Protein AF-A0A849RMA3-F1 (afdb_monomer)

Secondary structure (DSSP, 8-state):
---TTEEEEEEEEETTEEEEEEEE-TTS--HHHHHHHTT--GGGEEEEEEE----SHHHHHHHHHHHH---TTEEEEEETTEEEEEEEEEHHHHHHHHHHHTTSTT--EEE-TTEEEE-HHHHHHHHHT-EEE--TT--SPPHHHHTTHHHHHHHHHHHHHHHHHTT--EEEEEEE---SSS-HHHHHHHHHHHHHHHHHHHTSSEETTTEEEEEEE--HHHHTTS----TTHHHHTSEEEEEEEEGGG--------

Nearest PDB structures (foldseek):
  5u1h-assembly3_C  TM=6.382E-01  e=8.426E-06  Pseudomonas aeruginosa PAO1
  4g88-assembly4_G  TM=6.348E-01  e=1.781E-05  Acinetobacter baumannii
  7rjj-assembly2_B  TM=6.899E-01  e=2.947E-04  Klebsiella pneumoniae subsp. pneumoniae
  8qyd-assembly1_F  TM=6.238E-01  e=7.510E-04  Escherichia coli
  4alz-ass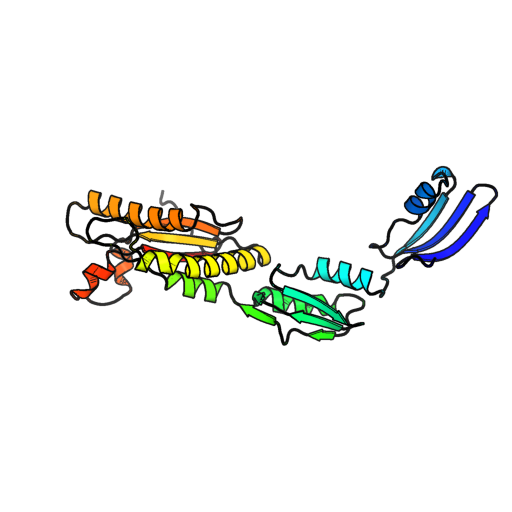embly1_A  TM=3.266E-01  e=7.510E-04  Yersinia enterocolitica

Mean predicted aligned error: 10.65 Å

Foldseek 3Di:
DDFQQWDWPDWDDDPLATETETEGEPPGDDVLVVVVVVVRDSVRYHYYYDYDHGLPPVRLVVQLCVQLVFQPQKDWDDDFQATEIAGEAAPVSVVVSLVSQVVRPSHPYYHDPRYHHDHLVVLQVVQQPDKFFDDALDLDGDPVRLVVLVVNLVSVVNNQSHCVVVVWAKEKEWEFFFAPPDDPVSRVVSRQSNSQNSQVSNPHQDDPDRYGYHYHYDDPVNVVVDDDDDPCCNRVRRMIGIRMDTPVPDDPPDPDD

Solvent-accessible surface area (backbone atoms only — not comparable to full-atom values): 14509 Å² total; per-residue (Å²): 130,89,54,78,42,51,46,80,77,39,83,47,72,62,88,81,32,38,41,39,29,32,38,30,20,90,86,36,82,61,68,67,58,56,40,39,75,74,69,43,59,66,94,32,54,45,77,48,74,43,83,46,83,47,66,50,65,72,52,32,50,54,52,48,49,67,73,52,58,68,52,94,55,37,48,84,44,78,56,88,42,34,39,37,35,36,45,43,45,36,49,70,52,55,58,51,36,62,57,52,47,71,70,40,73,57,39,80,44,80,44,52,91,61,41,46,67,45,52,68,66,60,45,36,53,57,50,41,71,43,69,38,61,42,58,90,98,47,52,62,75,43,74,77,40,52,66,50,50,60,64,50,47,53,51,50,51,54,45,33,54,41,26,53,74,68,74,41,46,36,38,40,30,25,30,5,28,44,50,90,78,68,60,67,71,58,29,52,53,46,6,46,44,30,18,50,43,53,37,51,74,75,66,39,57,51,54,76,95,29,31,38,52,47,78,39,64,72,50,77,81,68,56,75,82,61,81,86,90,59,87,72,48,61,63,68,28,22,24,28,35,39,52,57,46,51,58,95,69,58,80,80,80,73,79,78,132

Radius of gyration: 29.01 Å; Cα contacts (8 Å, |Δi|>4): 419; chains: 1; bounding box: 64×45×87 Å

Structure (mmCIF, N/CA/C/O backbone):
data_AF-A0A849RMA3-F1
#
_entry.id   AF-A0A849RMA3-F1
#
loop_
_atom_site.group_PDB
_atom_site.id
_atom_site.type_symbol
_atom_site.label_atom_id
_atom_site.label_alt_id
_atom_site.label_comp_id
_atom_site.label_asym_id
_atom_site.label_entity_id
_atom_site.label_seq_id
_atom_site.pdbx_PDB_ins_code
_atom_site.Cartn_x
_atom_site.Cartn_y
_atom_site.Cartn_z
_atom_site.occupancy
_atom_site.B_iso_or_equiv
_atom_site.auth_seq_id
_atom_site.auth_comp_id
_atom_site.auth_asym_id
_atom_site.auth_atom_id
_atom_site.pdbx_PDB_model_num
ATOM 1 N N . SER A 1 1 ? -23.699 15.564 25.811 1.00 47.16 1 SER A N 1
ATOM 2 C CA . SER A 1 1 ? -23.521 14.763 24.585 1.00 47.16 1 SER A CA 1
ATOM 3 C C . SER A 1 1 ? -22.873 13.445 24.952 1.00 47.16 1 SER A C 1
ATOM 5 O O . SER A 1 1 ? -22.065 13.446 25.871 1.00 47.16 1 SER A O 1
ATOM 7 N N . ALA A 1 2 ? -23.244 12.333 24.314 1.00 63.84 2 ALA A N 1
ATOM 8 C CA . ALA A 1 2 ? -22.515 11.076 24.488 1.00 63.84 2 ALA A CA 1
ATOM 9 C C . ALA A 1 2 ? -21.138 11.211 23.820 1.00 63.84 2 ALA A C 1
ATOM 11 O O . ALA A 1 2 ? -21.074 11.675 22.683 1.00 63.84 2 ALA A O 1
ATOM 12 N N . MET A 1 3 ? -20.062 10.860 24.525 1.00 76.56 3 MET A N 1
ATOM 13 C CA . MET A 1 3 ? -18.718 10.782 23.948 1.00 76.56 3 MET A CA 1
ATOM 14 C C . MET A 1 3 ? -18.526 9.369 23.386 1.00 76.56 3 MET A C 1
ATOM 16 O O . MET A 1 3 ? -18.541 8.416 24.170 1.00 76.56 3 MET A O 1
ATOM 20 N N . PRO A 1 4 ? -18.385 9.193 22.059 1.00 87.38 4 PRO A N 1
ATOM 21 C CA . PRO A 1 4 ? -18.134 7.877 21.483 1.00 87.38 4 PRO A CA 1
ATOM 22 C C . PRO A 1 4 ? -16.903 7.236 22.126 1.00 87.38 4 PRO A C 1
ATOM 24 O O . PRO A 1 4 ? -15.892 7.900 22.346 1.00 87.38 4 PRO A O 1
ATOM 27 N N . GLY A 1 5 ? -16.981 5.941 22.433 1.00 91.25 5 GLY A N 1
ATOM 28 C CA . GLY A 1 5 ? -15.842 5.211 22.991 1.00 91.25 5 GLY A CA 1
ATOM 29 C C . GLY A 1 5 ? -15.561 5.480 24.470 1.00 91.25 5 GLY A C 1
ATOM 30 O O . GLY A 1 5 ? -14.609 4.915 25.001 1.00 91.25 5 GLY A O 1
ATOM 31 N N . ILE A 1 6 ? -16.395 6.255 25.172 1.00 92.44 6 ILE A N 1
ATOM 32 C CA . ILE A 1 6 ? -16.294 6.478 26.620 1.00 92.44 6 ILE A CA 1
ATOM 33 C C . ILE A 1 6 ? -17.636 6.145 27.276 1.00 92.44 6 ILE A C 1
ATOM 35 O O . ILE A 1 6 ? -18.674 6.706 26.933 1.00 92.44 6 ILE A O 1
ATOM 39 N N . VAL A 1 7 ? -17.610 5.244 28.255 1.00 92.06 7 VAL A N 1
ATOM 40 C CA . VAL A 1 7 ? -18.771 4.906 29.085 1.00 92.06 7 VAL A CA 1
ATOM 41 C C . VAL A 1 7 ? -18.447 5.278 30.516 1.00 92.06 7 VAL A C 1
ATOM 43 O O . VAL A 1 7 ? -17.581 4.668 31.134 1.00 92.06 7 VAL A O 1
ATOM 46 N N . ILE A 1 8 ? -19.152 6.267 31.052 1.00 91.69 8 ILE A N 1
ATOM 47 C CA . ILE A 1 8 ? -18.997 6.685 32.445 1.00 91.69 8 ILE A CA 1
ATOM 48 C C . ILE A 1 8 ? -19.836 5.753 33.322 1.00 91.69 8 ILE A C 1
ATOM 50 O O . ILE A 1 8 ? -21.053 5.686 33.167 1.00 91.69 8 ILE A O 1
ATOM 54 N N . THR A 1 9 ? -19.191 5.041 34.244 1.00 93.00 9 THR A N 1
ATOM 55 C CA . THR A 1 9 ? -19.864 4.200 35.249 1.00 93.00 9 THR A CA 1
ATOM 56 C C . THR A 1 9 ? -19.993 4.909 36.591 1.00 93.00 9 THR A C 1
ATOM 58 O O . THR A 1 9 ? -20.900 4.605 37.361 1.00 93.00 9 THR A O 1
ATOM 61 N N . THR A 1 10 ? -19.102 5.863 36.864 1.00 92.38 10 THR A N 1
ATOM 62 C CA . THR A 1 10 ? -19.090 6.652 38.095 1.00 92.38 10 THR A CA 1
ATOM 63 C C . THR A 1 10 ? -18.798 8.105 37.755 1.00 92.38 10 THR A C 1
ATOM 65 O O . THR A 1 10 ? -17.815 8.404 37.078 1.00 92.38 10 THR A O 1
ATOM 68 N N . LEU A 1 11 ? -19.653 8.999 38.243 1.00 91.12 11 LEU A N 1
ATOM 69 C CA . LEU A 1 11 ? -19.455 10.442 38.222 1.00 91.12 11 LEU A CA 1
ATOM 70 C C . LEU A 1 11 ? -19.853 10.972 39.593 1.00 91.12 11 LEU A C 1
ATOM 72 O O . LEU A 1 11 ? -21.039 11.071 39.908 1.00 91.12 11 LEU A O 1
ATOM 76 N N . GLU A 1 12 ? -18.857 11.298 40.403 1.00 92.06 12 GLU A N 1
ATOM 77 C CA . GLU A 1 12 ? -19.053 11.830 41.746 1.00 92.06 12 GLU A CA 1
ATOM 78 C C . GLU A 1 12 ? -18.371 13.185 41.875 1.00 92.06 12 GLU A C 1
ATOM 80 O O . GLU A 1 12 ? -17.316 13.437 41.290 1.00 92.06 12 GLU A O 1
ATOM 85 N N . ARG A 1 13 ? -18.982 14.067 42.663 1.00 89.69 13 ARG A N 1
ATOM 86 C CA . ARG A 1 13 ? -18.427 15.379 42.971 1.00 89.69 13 ARG A CA 1
ATOM 87 C C . ARG A 1 13 ? -18.297 15.527 44.477 1.00 89.69 13 ARG A C 1
ATOM 89 O O . ARG A 1 13 ? -19.303 15.524 45.180 1.00 89.69 13 ARG A O 1
ATOM 96 N N . ASP A 1 14 ? -17.066 15.700 44.939 1.00 88.44 14 ASP A N 1
ATOM 97 C CA . ASP A 1 14 ? -16.736 15.990 46.332 1.00 88.44 14 ASP A CA 1
ATOM 98 C C . ASP A 1 14 ? -16.168 17.414 46.425 1.00 88.44 14 ASP A C 1
ATOM 100 O O . ASP A 1 14 ? -15.001 17.683 46.123 1.00 88.44 14 ASP A O 1
ATOM 104 N N . GLY A 1 15 ? -17.047 18.370 46.733 1.00 88.50 15 GLY A N 1
ATOM 105 C CA . GLY A 1 15 ? -16.740 19.799 46.686 1.00 88.50 15 GLY A CA 1
ATOM 106 C C . GLY A 1 15 ? -16.298 20.254 45.288 1.00 88.50 15 GLY A C 1
ATOM 107 O O . GLY A 1 15 ? -17.090 20.272 44.338 1.00 88.50 15 GLY A O 1
ATOM 108 N N . ASN A 1 16 ? -15.023 20.637 45.171 1.00 88.00 16 ASN A N 1
ATOM 109 C CA . ASN A 1 16 ? -14.403 21.019 43.899 1.00 88.00 16 ASN A CA 1
ATOM 110 C C . ASN A 1 16 ? -13.716 19.854 43.179 1.00 88.00 16 ASN A C 1
ATOM 112 O O . ASN A 1 16 ? -13.217 20.068 42.083 1.00 88.00 16 ASN A O 1
ATOM 116 N N . ARG A 1 17 ? -13.671 18.647 43.757 1.00 90.25 17 ARG A N 1
ATOM 117 C CA . ARG A 1 17 ? -13.089 17.475 43.096 1.00 90.25 17 ARG A CA 1
ATOM 118 C C . ARG A 1 17 ? -14.148 16.691 42.336 1.00 90.25 17 ARG A C 1
ATOM 120 O O . ARG A 1 17 ? -15.262 16.507 42.824 1.00 90.25 17 ARG A O 1
ATOM 127 N N . ILE A 1 18 ? -13.777 16.213 41.158 1.00 90.44 18 ILE A N 1
ATOM 128 C CA . ILE A 1 18 ? -14.583 15.359 40.294 1.00 90.44 18 ILE A CA 1
ATOM 129 C C . ILE A 1 18 ? -13.886 14.005 40.207 1.00 90.44 18 ILE A C 1
ATOM 131 O O . ILE A 1 18 ? -12.746 13.919 39.750 1.00 90.44 18 ILE A O 1
ATOM 135 N N . ASN A 1 19 ? -14.586 12.958 40.631 1.00 92.19 19 ASN A N 1
ATOM 136 C CA . ASN A 1 19 ? -14.139 11.579 40.504 1.00 92.19 19 ASN A CA 1
ATOM 137 C C . ASN A 1 19 ? -14.889 10.921 39.344 1.00 92.19 19 ASN A C 1
ATOM 139 O O . ASN A 1 19 ? -16.123 10.887 39.324 1.00 92.19 19 ASN A O 1
ATOM 143 N N . LEU A 1 20 ? -14.134 10.396 38.383 1.00 92.31 20 LEU A N 1
ATOM 144 C CA . LEU A 1 20 ? -14.642 9.723 37.195 1.00 92.31 20 LEU A CA 1
ATOM 145 C C . LEU A 1 20 ? -14.170 8.279 37.200 1.00 92.31 20 LEU A C 1
ATOM 147 O O . LEU A 1 20 ? -12.994 8.001 37.424 1.00 92.31 20 LEU A O 1
ATOM 151 N N . ALA A 1 21 ? -15.067 7.354 36.892 1.00 93.19 21 ALA A N 1
ATOM 152 C CA . ALA A 1 21 ? -14.664 6.011 36.519 1.00 93.19 21 ALA A CA 1
ATOM 153 C C . ALA A 1 21 ? -15.499 5.509 35.353 1.00 93.19 21 ALA A C 1
ATOM 155 O O . ALA A 1 21 ? -16.653 5.914 35.171 1.00 93.19 21 ALA A O 1
ATOM 156 N N . GLY A 1 22 ? -14.916 4.618 34.564 1.00 94.38 22 GLY A N 1
ATOM 157 C CA . GLY A 1 22 ? -15.626 4.059 33.434 1.00 94.38 22 GLY A CA 1
ATOM 158 C C . GLY A 1 22 ? -14.789 3.187 32.525 1.00 94.38 22 GLY A C 1
ATOM 159 O O . GLY A 1 22 ? -13.678 2.766 32.855 1.00 94.38 22 GLY A O 1
ATOM 160 N N . LEU A 1 23 ? -15.352 2.929 31.353 1.00 94.94 23 LEU A N 1
ATOM 161 C CA . LEU A 1 23 ? -14.717 2.197 30.273 1.00 94.94 23 LEU A CA 1
ATOM 162 C C . LEU A 1 23 ? -14.289 3.180 29.183 1.00 94.94 23 LEU A C 1
ATOM 164 O O . LEU A 1 23 ? -15.054 4.079 28.826 1.00 94.94 23 LEU A O 1
ATOM 168 N N . ARG A 1 24 ? -13.089 2.997 28.629 1.00 94.56 24 ARG A N 1
ATOM 169 C CA . ARG A 1 24 ? -12.569 3.817 27.528 1.00 94.56 24 ARG A CA 1
ATOM 170 C C . ARG A 1 24 ? -11.979 2.960 26.408 1.00 94.56 24 ARG A C 1
ATOM 172 O O . ARG A 1 24 ? -11.202 2.042 26.676 1.00 94.56 24 ARG A O 1
ATOM 179 N N . ASP A 1 25 ? -12.323 3.284 25.165 1.00 95.69 25 ASP A N 1
ATOM 180 C CA . ASP A 1 25 ? -11.624 2.761 23.994 1.00 95.69 25 ASP A CA 1
ATOM 181 C C . ASP A 1 25 ? -10.220 3.372 23.919 1.00 95.69 25 ASP A C 1
ATOM 183 O O . ASP A 1 25 ? -10.092 4.592 24.037 1.00 95.69 25 ASP A O 1
ATOM 187 N N . PRO A 1 26 ? -9.156 2.581 23.697 1.00 92.56 26 PRO A N 1
ATOM 188 C CA . PRO A 1 26 ? -7.805 3.114 23.532 1.00 92.56 26 PRO A CA 1
ATOM 189 C C . PRO A 1 26 ? -7.669 4.198 22.451 1.00 92.56 26 PRO A C 1
ATOM 191 O O . PRO A 1 26 ? -6.734 4.993 22.514 1.00 92.56 26 PRO A O 1
ATOM 194 N N . LEU A 1 27 ? -8.572 4.214 21.466 1.00 92.88 27 LEU A N 1
ATOM 195 C CA . LEU A 1 27 ? -8.610 5.183 20.371 1.00 92.88 27 LEU A CA 1
ATOM 196 C C . LEU A 1 27 ? -9.499 6.407 20.652 1.00 92.88 27 LEU A C 1
ATOM 198 O O . LEU A 1 27 ? -9.497 7.337 19.849 1.00 92.88 27 LEU A O 1
ATOM 202 N N . ALA A 1 28 ? -10.272 6.417 21.742 1.00 93.31 28 ALA A N 1
ATOM 203 C CA . ALA A 1 28 ? -11.082 7.573 22.124 1.00 93.31 28 ALA A CA 1
ATOM 204 C C . ALA A 1 28 ? -10.200 8.728 22.616 1.00 93.31 28 ALA A C 1
ATOM 206 O O . ALA A 1 28 ? -9.070 8.518 23.053 1.00 93.31 28 ALA A O 1
ATOM 207 N N . GLU A 1 29 ? -10.718 9.953 22.593 1.00 89.31 29 GLU A N 1
ATOM 208 C CA . GLU A 1 29 ? -10.049 11.099 23.218 1.00 89.31 29 GLU A CA 1
ATOM 209 C C . GLU A 1 29 ? -9.888 10.890 24.731 1.00 89.31 29 GLU A C 1
ATOM 211 O O . GLU A 1 29 ? -10.543 10.034 25.335 1.00 89.31 29 GLU A O 1
ATOM 216 N N . ASP A 1 30 ? -8.941 11.596 25.346 1.00 87.00 30 ASP A N 1
ATOM 217 C CA . ASP A 1 30 ? -8.760 11.552 26.796 1.00 87.00 30 ASP A CA 1
ATOM 218 C C . ASP A 1 30 ? -9.790 12.477 27.472 1.00 87.00 30 ASP A C 1
ATOM 220 O O . ASP A 1 30 ? -9.728 13.693 27.277 1.00 87.00 30 ASP A O 1
ATOM 224 N N . PRO A 1 31 ? -10.731 11.946 28.278 1.00 84.50 31 PRO A N 1
ATOM 225 C CA . PRO A 1 31 ? -11.751 12.758 28.936 1.00 84.50 31 PRO A CA 1
ATOM 226 C C . PRO A 1 31 ? -11.171 13.845 29.842 1.00 84.50 31 PRO A C 1
ATOM 228 O O . PRO A 1 31 ? -11.801 14.886 30.014 1.00 84.50 31 PRO A O 1
ATOM 231 N N . GLU A 1 32 ? -9.986 13.628 30.423 1.00 86.69 32 GLU A N 1
ATOM 232 C CA . GLU A 1 32 ? -9.346 14.643 31.261 1.00 86.69 32 GLU A CA 1
ATOM 233 C C . GLU A 1 32 ? -8.946 15.876 30.446 1.00 86.69 32 GLU A C 1
ATOM 235 O O . GLU A 1 32 ? -9.129 16.998 30.916 1.00 86.69 32 GLU A O 1
ATOM 240 N N . GLN A 1 33 ? -8.465 15.688 29.212 1.00 86.75 33 GLN A N 1
ATOM 241 C CA . GLN A 1 33 ? -8.111 16.800 28.327 1.00 86.75 33 GLN A CA 1
ATOM 242 C C . GLN A 1 33 ? -9.339 17.638 27.977 1.00 86.75 33 GLN A C 1
ATOM 244 O O . GLN A 1 33 ? -9.287 18.861 28.082 1.00 86.75 33 GLN A O 1
ATOM 249 N N . ILE A 1 34 ? -10.464 16.986 27.676 1.00 85.69 34 ILE A N 1
ATOM 250 C CA . ILE A 1 34 ? -11.722 17.673 27.358 1.00 85.69 34 ILE A CA 1
ATOM 251 C C . ILE A 1 34 ? -12.192 18.520 28.548 1.00 85.69 34 ILE A C 1
ATOM 253 O O . ILE A 1 34 ? -12.580 19.673 28.394 1.00 85.69 34 ILE A O 1
ATOM 257 N N . LEU A 1 35 ? -12.129 17.981 29.768 1.00 86.31 35 LEU A N 1
ATOM 258 C CA . LEU A 1 35 ? -12.548 18.718 30.964 1.00 86.31 35 LEU A CA 1
ATOM 259 C C . LEU A 1 35 ? -11.625 19.901 31.279 1.00 86.31 35 LEU A C 1
ATOM 261 O O . LEU A 1 35 ? -12.099 20.935 31.750 1.00 86.31 35 LEU A O 1
ATOM 265 N N . VAL A 1 36 ? -10.327 19.771 30.995 1.00 88.25 36 VAL A N 1
ATOM 266 C CA . VAL A 1 36 ? -9.367 20.876 31.103 1.00 88.25 36 VAL A CA 1
ATOM 267 C C . VAL A 1 36 ? -9.677 21.983 30.097 1.00 88.25 36 VAL A C 1
ATOM 269 O O . VAL A 1 36 ? -9.638 23.157 30.467 1.00 88.25 36 VAL A O 1
ATOM 272 N N . GLU A 1 37 ? -10.029 21.635 28.859 1.00 88.38 37 GLU A N 1
ATOM 273 C CA . GLU A 1 37 ? -10.458 22.596 27.832 1.00 88.38 37 GLU A CA 1
ATOM 274 C C . GLU A 1 37 ? -11.753 23.325 28.219 1.00 88.38 37 GLU A C 1
ATOM 276 O O . GLU A 1 37 ? -11.879 24.528 27.990 1.00 88.38 37 GLU A O 1
ATOM 281 N N . GLU A 1 38 ? -12.662 22.640 28.914 1.00 86.88 38 GLU A N 1
ATOM 282 C CA . GLU A 1 38 ? -13.885 23.214 29.497 1.00 86.88 38 GLU A CA 1
ATOM 283 C C . GLU A 1 38 ? -13.630 24.020 30.791 1.00 86.88 38 GLU A C 1
ATOM 285 O O . GLU A 1 38 ? -14.560 24.493 31.450 1.00 86.88 38 GLU A O 1
ATOM 290 N N . GLY A 1 39 ? -12.362 24.212 31.170 1.00 89.56 39 GLY A N 1
ATOM 291 C CA . GLY A 1 39 ? -11.952 25.079 32.274 1.00 89.56 39 GLY A CA 1
ATOM 292 C C . GLY A 1 39 ? -11.935 24.411 33.649 1.00 89.56 39 GLY A C 1
ATOM 293 O O . GLY A 1 39 ? -11.818 25.112 34.657 1.00 89.56 39 GLY A O 1
ATOM 294 N N . ILE A 1 40 ? -12.026 23.079 33.720 1.00 88.19 40 ILE A N 1
ATOM 295 C CA . ILE A 1 40 ? -11.870 22.326 34.968 1.00 88.19 40 ILE A CA 1
ATOM 296 C C . ILE A 1 40 ? -10.380 22.021 35.180 1.00 88.19 40 ILE A C 1
ATOM 298 O O . ILE A 1 40 ? -9.784 21.284 34.398 1.00 88.19 40 ILE A O 1
ATOM 302 N N . PRO A 1 41 ? -9.742 22.546 36.240 1.00 90.75 41 PRO A N 1
ATOM 303 C CA . PRO A 1 41 ? -8.330 22.288 36.499 1.00 90.75 41 PRO A CA 1
ATOM 304 C C . PRO A 1 41 ? -8.041 20.790 36.655 1.00 90.75 41 PRO A C 1
ATOM 306 O O . PRO A 1 41 ? -8.739 20.100 37.395 1.00 90.75 41 PRO A O 1
ATOM 309 N N . SER A 1 42 ? -6.968 20.286 36.042 1.00 88.12 42 SER A N 1
ATOM 310 C CA . SER A 1 42 ? -6.608 18.859 36.114 1.00 88.12 42 SER A CA 1
ATOM 311 C C . SER A 1 42 ? -6.406 18.354 37.547 1.00 88.12 42 SER A C 1
ATOM 313 O O . SER A 1 42 ? -6.752 17.224 37.866 1.00 88.12 42 SER A O 1
ATOM 315 N N . ASN A 1 43 ? -5.928 19.209 38.458 1.00 91.31 43 ASN A N 1
ATOM 316 C CA . ASN A 1 43 ? -5.766 18.871 39.877 1.00 91.31 43 ASN A CA 1
ATOM 317 C C . ASN A 1 43 ? -7.094 18.686 40.641 1.00 91.31 43 ASN A C 1
ATOM 319 O O . ASN A 1 43 ? -7.081 18.258 41.796 1.00 91.31 43 ASN A O 1
ATOM 323 N N . GLN A 1 44 ? -8.224 19.024 40.020 1.00 92.12 44 GLN A N 1
ATOM 324 C CA . GLN A 1 44 ? -9.568 18.786 40.534 1.00 92.12 44 GLN A CA 1
ATOM 325 C C . GLN A 1 44 ? -10.183 17.503 39.969 1.00 92.12 44 GLN A C 1
ATOM 327 O O . GLN A 1 44 ? -11.256 17.114 40.416 1.00 92.12 44 GLN A O 1
ATOM 332 N N . ILE A 1 45 ? -9.522 16.825 39.032 1.00 90.94 45 ILE A N 1
ATOM 333 C CA . ILE A 1 45 ? -10.043 15.637 38.361 1.00 90.94 45 ILE A CA 1
ATOM 334 C C . ILE A 1 45 ? -9.284 14.410 38.870 1.00 90.94 45 ILE A C 1
ATOM 336 O O . ILE A 1 45 ? -8.074 14.427 39.084 1.00 90.94 45 ILE A O 1
ATOM 340 N N . THR A 1 46 ? -10.002 13.329 39.134 1.00 91.88 46 THR A N 1
ATOM 341 C CA . THR A 1 46 ? -9.419 12.014 39.404 1.00 91.88 46 THR A CA 1
ATOM 342 C C . THR A 1 46 ? -10.185 11.006 38.561 1.00 91.88 46 THR A C 1
ATOM 344 O O . THR A 1 46 ? -11.350 10.740 38.852 1.00 91.88 46 THR A O 1
ATOM 347 N N . ALA A 1 47 ? -9.569 10.487 37.496 1.00 91.50 47 ALA A N 1
ATOM 348 C CA . ALA A 1 47 ? -10.223 9.556 36.583 1.00 91.50 47 ALA A CA 1
ATOM 349 C C . ALA A 1 47 ? -9.601 8.151 36.612 1.00 91.50 47 ALA A C 1
ATOM 351 O O . ALA A 1 47 ? -8.383 7.976 36.657 1.00 91.50 47 ALA A O 1
ATOM 352 N N . HIS A 1 48 ? -10.456 7.131 36.549 1.00 93.19 48 HIS A N 1
ATOM 353 C CA . HIS A 1 48 ? -10.069 5.726 36.469 1.00 93.19 48 HIS A CA 1
ATOM 354 C C . HIS A 1 48 ? -10.755 5.047 35.281 1.00 93.19 48 HIS A C 1
ATOM 356 O O . HIS A 1 48 ? -11.951 4.754 35.312 1.00 93.19 48 HIS A O 1
ATOM 362 N N . TRP A 1 49 ? -9.982 4.756 34.235 1.00 93.69 49 TRP A N 1
ATOM 363 C CA . TRP A 1 49 ? -10.489 4.148 33.005 1.00 93.69 49 TRP A CA 1
ATOM 364 C C . TRP A 1 49 ? -10.033 2.699 32.864 1.00 93.69 49 TRP A C 1
ATOM 366 O O . TRP A 1 49 ? -8.837 2.412 32.879 1.00 93.69 49 TRP A O 1
ATOM 376 N N . SER A 1 50 ? -10.986 1.787 32.673 1.00 95.38 50 SER A N 1
ATOM 377 C CA . SER A 1 50 ? -10.703 0.417 32.236 1.00 95.38 50 SER A CA 1
ATOM 378 C C . SER A 1 50 ? -10.787 0.323 30.709 1.00 95.38 50 SER A C 1
ATOM 380 O O . SER A 1 50 ? -11.703 0.901 30.117 1.00 95.38 50 SER A O 1
ATOM 382 N N . PRO A 1 51 ? -9.866 -0.392 30.041 1.00 94.56 51 PRO A N 1
ATOM 383 C CA . PRO A 1 51 ? -9.906 -0.518 28.593 1.00 94.56 51 PRO A CA 1
ATOM 384 C C . PRO A 1 51 ? -11.091 -1.385 28.155 1.00 94.56 51 PRO A C 1
ATOM 386 O O . PRO A 1 51 ? -11.360 -2.435 28.739 1.00 94.56 51 PRO A O 1
ATOM 389 N N . TYR A 1 52 ? -11.758 -0.978 27.081 1.00 94.50 52 TYR A N 1
ATOM 390 C CA . TYR A 1 52 ? -12.663 -1.834 26.312 1.00 94.50 52 TYR A CA 1
ATOM 391 C C . TYR A 1 52 ? -12.537 -1.500 24.826 1.00 94.50 52 TYR A C 1
ATOM 393 O O . TYR A 1 52 ? -11.945 -0.488 24.473 1.00 94.50 52 TYR A O 1
ATOM 401 N N . TYR A 1 53 ? -13.077 -2.339 23.947 1.00 93.50 53 TYR A N 1
ATOM 402 C CA . TYR A 1 53 ? -13.200 -1.985 22.537 1.00 93.50 53 TYR A CA 1
ATOM 403 C C . TYR A 1 53 ? -14.626 -1.550 22.245 1.00 93.50 53 TYR A C 1
ATOM 405 O O . TYR A 1 53 ? -15.550 -2.358 22.336 1.00 93.50 53 TYR A O 1
ATOM 413 N N . SER A 1 54 ? -14.791 -0.280 21.877 1.00 93.31 54 SER A N 1
ATOM 414 C CA . SER A 1 54 ? -16.039 0.182 21.293 1.00 93.31 54 SER A CA 1
ATOM 415 C C . SER A 1 54 ? -16.191 -0.414 19.896 1.00 93.31 54 SER A C 1
ATOM 417 O O . SER A 1 54 ? -15.247 -0.440 19.095 1.00 93.31 54 SER A O 1
ATOM 419 N N . LEU A 1 55 ? -17.402 -0.899 19.627 1.00 92.19 55 LEU A N 1
ATOM 420 C CA . LEU A 1 55 ? -17.836 -1.366 18.314 1.00 92.19 55 LEU A CA 1
ATOM 421 C C . LEU A 1 55 ? -18.537 -0.249 17.525 1.00 92.19 55 LEU A C 1
ATOM 423 O O . LEU A 1 55 ? -19.181 -0.515 16.515 1.00 92.19 55 LEU A O 1
ATOM 427 N N . ASP A 1 56 ? -18.406 1.010 17.954 1.00 90.50 56 ASP A N 1
ATOM 428 C CA . ASP A 1 56 ? -18.847 2.135 17.138 1.00 90.50 56 ASP A CA 1
ATOM 429 C C . ASP A 1 56 ? -17.977 2.225 15.873 1.00 90.50 56 ASP A C 1
ATOM 431 O O . ASP A 1 56 ? -16.745 2.097 15.906 1.00 90.50 56 ASP A O 1
ATOM 435 N N . LEU A 1 57 ? -18.623 2.513 14.741 1.00 90.06 57 LEU A N 1
ATOM 436 C CA . LEU A 1 57 ? -17.998 2.533 13.417 1.00 90.06 57 LEU A CA 1
ATOM 437 C C . LEU A 1 57 ? -16.710 3.381 13.309 1.00 90.06 57 LEU A C 1
ATOM 439 O O . LEU A 1 57 ? -15.787 2.940 12.616 1.00 90.06 57 LEU A O 1
ATOM 443 N N . PRO A 1 58 ? -16.583 4.564 13.953 1.00 91.44 58 PRO A N 1
ATOM 444 C CA . PRO A 1 58 ? -15.343 5.341 13.908 1.00 91.44 58 PRO A CA 1
ATOM 445 C C . PRO A 1 58 ? -14.136 4.574 14.462 1.00 91.44 58 PRO A C 1
ATOM 447 O O . PRO A 1 58 ? -13.066 4.590 13.848 1.00 91.44 58 PRO A O 1
ATOM 450 N N . PHE A 1 59 ? -14.316 3.840 15.564 1.00 93.12 59 PHE A N 1
ATOM 451 C CA . PHE A 1 59 ? -13.234 3.079 16.184 1.00 93.12 59 PHE A CA 1
ATOM 452 C C . PHE A 1 59 ? -12.911 1.819 15.398 1.00 93.12 59 PHE A C 1
ATOM 454 O O . PHE A 1 59 ? -11.734 1.548 15.174 1.00 93.12 59 PHE A O 1
ATOM 461 N N . ILE A 1 60 ? -13.923 1.096 14.903 1.00 93.94 60 ILE A N 1
ATOM 462 C CA . ILE A 1 60 ? -13.707 -0.048 14.001 1.00 93.94 60 ILE A CA 1
ATOM 463 C C . ILE A 1 60 ? -12.893 0.401 12.782 1.00 93.94 60 ILE A C 1
ATOM 465 O O . ILE A 1 60 ? -11.877 -0.214 12.461 1.00 93.94 60 ILE A O 1
ATOM 469 N N . ARG A 1 61 ? -13.279 1.515 12.142 1.00 93.94 61 ARG A N 1
ATOM 470 C CA . ARG A 1 61 ? -12.586 2.073 10.972 1.00 93.94 61 ARG A CA 1
ATOM 471 C C . ARG A 1 61 ? -11.128 2.394 11.267 1.00 93.94 61 ARG A C 1
ATOM 473 O O . ARG A 1 61 ? -10.251 2.014 10.489 1.00 93.94 61 ARG A O 1
ATOM 480 N N . GLN A 1 62 ? -10.861 3.102 12.360 1.00 94.31 62 GLN A N 1
ATOM 481 C CA . GLN A 1 62 ? -9.506 3.511 12.720 1.00 94.31 62 GLN A CA 1
ATOM 482 C C . GLN A 1 62 ? -8.627 2.298 13.048 1.00 94.31 62 GLN A C 1
ATOM 484 O O . GLN A 1 62 ? -7.520 2.183 12.518 1.00 94.31 62 GLN A O 1
ATOM 489 N N . ARG A 1 63 ? -9.143 1.348 13.840 1.00 94.88 63 ARG A N 1
ATOM 490 C CA . ARG A 1 63 ? -8.443 0.100 14.188 1.00 94.88 63 ARG A CA 1
ATOM 491 C C . ARG A 1 63 ? -8.153 -0.734 12.945 1.00 94.88 63 ARG A C 1
ATOM 493 O O . ARG A 1 63 ? -7.022 -1.167 12.746 1.00 94.88 63 ARG A O 1
ATOM 500 N N . ALA A 1 64 ? -9.146 -0.900 12.074 1.00 95.62 64 ALA A N 1
ATOM 501 C CA . ALA A 1 64 ? -9.001 -1.673 10.852 1.00 95.62 64 ALA A CA 1
ATOM 502 C C . ALA A 1 64 ? -8.025 -1.042 9.867 1.00 95.62 64 ALA A C 1
ATOM 504 O O . ALA A 1 64 ? -7.185 -1.742 9.314 1.00 95.62 64 ALA A O 1
ATOM 505 N N . THR A 1 65 ? -8.068 0.277 9.699 1.00 95.25 65 THR A N 1
ATOM 506 C CA . THR A 1 65 ? -7.113 0.980 8.833 1.00 95.25 65 THR A CA 1
ATOM 507 C C . THR A 1 65 ? -5.682 0.793 9.338 1.00 95.25 65 THR A C 1
ATOM 509 O O . THR A 1 65 ? -4.796 0.470 8.550 1.00 95.25 65 THR A O 1
ATOM 512 N N . ALA A 1 66 ? -5.462 0.919 10.651 1.00 94.75 66 ALA A N 1
ATOM 513 C CA . ALA A 1 66 ? -4.146 0.736 11.257 1.00 94.75 66 ALA A CA 1
ATOM 514 C C . ALA A 1 66 ? -3.638 -0.714 11.160 1.00 94.75 66 ALA A C 1
ATOM 516 O O . ALA A 1 66 ? -2.470 -0.934 10.849 1.00 94.75 66 ALA A O 1
ATOM 517 N N . MET A 1 67 ? -4.502 -1.703 11.408 1.00 94.88 67 MET A N 1
ATOM 518 C CA . MET A 1 67 ? -4.119 -3.120 11.401 1.00 94.88 67 MET A CA 1
ATOM 519 C C . MET A 1 67 ? -3.951 -3.689 9.989 1.00 94.88 67 MET A C 1
ATOM 521 O O . MET A 1 67 ? -3.038 -4.477 9.758 1.00 94.88 67 MET A O 1
ATOM 525 N N . LEU A 1 68 ? -4.816 -3.307 9.045 1.00 95.12 68 LEU A N 1
ATOM 526 C CA . LEU A 1 68 ? -4.772 -3.803 7.665 1.00 95.12 68 LEU A CA 1
ATOM 527 C C . LEU A 1 68 ? -3.744 -3.064 6.811 1.00 95.12 68 LEU A C 1
ATOM 529 O O . LEU A 1 68 ? -3.254 -3.639 5.840 1.00 95.12 68 LEU A O 1
ATOM 533 N N . ASN A 1 69 ? -3.441 -1.806 7.156 1.00 92.94 69 ASN A N 1
ATOM 534 C CA . ASN A 1 69 ? -2.492 -0.946 6.453 1.00 92.94 69 ASN A CA 1
ATOM 535 C C . ASN A 1 69 ? -2.645 -1.048 4.917 1.00 92.94 69 ASN A C 1
ATOM 537 O O . ASN A 1 69 ? -1.741 -1.553 4.238 1.00 92.94 69 ASN A O 1
ATOM 541 N N . PRO A 1 70 ? -3.820 -0.680 4.367 1.00 93.12 70 PRO A N 1
ATOM 542 C CA . PRO A 1 70 ? -4.107 -0.862 2.949 1.00 93.12 70 PRO A CA 1
ATOM 543 C C . PRO A 1 70 ? -3.137 -0.054 2.075 1.00 93.12 70 PRO A C 1
ATOM 545 O O . PRO A 1 70 ? -2.768 1.065 2.444 1.00 93.12 70 PRO A O 1
ATOM 548 N N . PRO A 1 71 ? -2.729 -0.572 0.901 1.00 89.69 71 PRO A N 1
ATOM 549 C CA . PRO A 1 71 ? -2.012 0.245 -0.069 1.00 89.69 71 PRO A CA 1
ATOM 550 C C . PRO A 1 71 ? -2.905 1.405 -0.551 1.00 89.69 71 PRO A C 1
ATOM 552 O O . PRO A 1 71 ? -4.128 1.262 -0.549 1.00 89.69 71 PRO A O 1
ATOM 555 N N . PRO A 1 72 ? -2.335 2.522 -1.044 1.00 87.56 72 PRO A N 1
ATOM 556 C CA . PRO A 1 72 ? -3.114 3.675 -1.519 1.00 87.56 72 PRO A CA 1
ATOM 557 C C . PRO A 1 72 ? -4.124 3.347 -2.631 1.00 87.56 72 PRO A C 1
ATOM 559 O O . PRO A 1 72 ? -5.086 4.078 -2.843 1.00 87.56 72 PRO A O 1
ATOM 562 N N . THR A 1 73 ? -3.899 2.248 -3.349 1.00 88.06 73 THR A N 1
ATOM 563 C CA . THR A 1 73 ? -4.739 1.743 -4.440 1.00 88.06 73 THR A CA 1
ATOM 564 C C . THR A 1 73 ? -5.884 0.839 -3.974 1.00 88.06 73 THR A C 1
ATOM 566 O O . THR A 1 73 ? -6.694 0.425 -4.804 1.00 88.06 73 THR A O 1
ATOM 569 N N . ALA A 1 74 ? -5.964 0.519 -2.678 1.00 93.50 74 ALA A N 1
ATOM 570 C CA . ALA A 1 74 ? -7.048 -0.248 -2.076 1.00 93.50 74 ALA A CA 1
ATOM 571 C C . ALA A 1 74 ? -7.870 0.643 -1.139 1.00 93.50 74 ALA A C 1
ATOM 573 O O . ALA A 1 74 ? -7.333 1.372 -0.309 1.00 93.50 74 ALA A O 1
ATOM 574 N N . THR A 1 75 ? -9.193 0.579 -1.259 1.00 95.88 75 THR A N 1
ATOM 575 C CA . THR A 1 75 ? -10.121 1.354 -0.426 1.00 95.88 75 THR A CA 1
ATOM 576 C C . THR A 1 75 ? -10.927 0.423 0.465 1.00 95.88 75 THR A C 1
ATOM 578 O O . THR A 1 75 ? -11.468 -0.575 -0.008 1.00 95.88 75 THR A O 1
ATOM 581 N N . LEU A 1 76 ? -10.998 0.766 1.753 1.00 96.44 76 LEU A N 1
ATOM 582 C CA . LEU A 1 76 ? -11.796 0.065 2.755 1.00 96.44 76 LEU A CA 1
ATOM 583 C C . LEU A 1 76 ? -13.191 0.695 2.847 1.00 96.44 76 LEU A C 1
ATOM 585 O O . LEU A 1 76 ? -13.326 1.880 3.168 1.00 96.44 76 LEU A O 1
ATOM 589 N N . HIS A 1 77 ? -14.223 -0.108 2.624 1.00 96.25 77 HIS A N 1
ATOM 590 C CA . HIS A 1 77 ? -15.626 0.277 2.743 1.00 96.25 77 HIS A CA 1
ATOM 591 C C . HIS A 1 77 ? -16.243 -0.430 3.939 1.00 96.25 77 HIS A C 1
ATOM 593 O O . HIS A 1 77 ? -16.263 -1.656 4.001 1.00 96.25 77 HIS A O 1
ATOM 599 N N . PHE A 1 78 ? -16.757 0.350 4.883 1.00 92.88 78 PHE A N 1
ATOM 600 C CA . PHE A 1 78 ? -17.384 -0.175 6.091 1.00 92.88 78 PHE A CA 1
ATOM 601 C C . PHE A 1 78 ? -18.900 -0.025 5.975 1.00 92.88 78 PHE A C 1
ATOM 603 O O . PHE A 1 78 ? -19.393 1.096 5.833 1.00 92.88 78 PHE A O 1
ATOM 610 N N . GLN A 1 79 ? -19.617 -1.144 6.037 1.00 86.75 79 GLN A N 1
ATOM 611 C CA . GLN A 1 79 ? -21.075 -1.208 6.083 1.00 86.75 79 GLN A CA 1
ATOM 612 C C . GLN A 1 79 ? -21.466 -1.998 7.328 1.00 86.75 79 GLN A C 1
ATOM 614 O O . GLN A 1 79 ? -21.366 -3.220 7.330 1.00 86.75 79 GLN A O 1
ATOM 619 N N . GLU A 1 80 ? -21.868 -1.294 8.387 1.00 81.88 80 GLU A N 1
ATOM 620 C CA . GLU A 1 80 ? -22.159 -1.903 9.693 1.00 81.88 80 GLU A CA 1
ATOM 621 C C . GLU A 1 80 ? -20.976 -2.765 10.177 1.00 81.88 80 GLU A C 1
ATOM 623 O O . GLU A 1 80 ? -19.899 -2.227 10.436 1.00 81.88 80 GLU A O 1
ATOM 628 N N . GLU A 1 81 ? -21.154 -4.084 10.252 1.00 85.50 81 GLU A N 1
ATOM 629 C CA . GLU A 1 81 ? -20.149 -5.058 10.697 1.00 85.50 81 GLU A CA 1
ATOM 630 C C . GLU A 1 81 ? -19.434 -5.761 9.523 1.00 85.50 81 GLU A C 1
ATOM 632 O O . GLU A 1 81 ? -18.744 -6.771 9.699 1.00 85.50 81 GLU A O 1
ATOM 637 N N . HIS A 1 82 ? -19.596 -5.247 8.303 1.00 91.75 82 HIS A N 1
ATOM 638 C CA . HIS A 1 82 ? -19.008 -5.791 7.084 1.00 91.75 82 HIS A CA 1
ATOM 639 C C . HIS A 1 82 ? -17.930 -4.860 6.528 1.00 91.75 82 HIS A C 1
ATOM 641 O O . HIS A 1 82 ? -18.156 -3.665 6.306 1.00 91.75 82 HIS A O 1
ATOM 647 N N . LEU A 1 83 ? -16.755 -5.430 6.263 1.00 96.44 83 LEU A N 1
ATOM 648 C CA . LEU A 1 83 ? -15.656 -4.748 5.595 1.00 96.44 83 LEU A CA 1
ATOM 649 C C . LEU A 1 83 ? -15.534 -5.252 4.156 1.00 96.44 83 LEU A C 1
ATOM 651 O O . LEU A 1 83 ? -15.172 -6.403 3.927 1.00 96.44 83 LEU A O 1
ATOM 655 N N . ALA A 1 84 ? -15.781 -4.375 3.189 1.00 96.75 84 ALA A N 1
ATOM 656 C CA . AL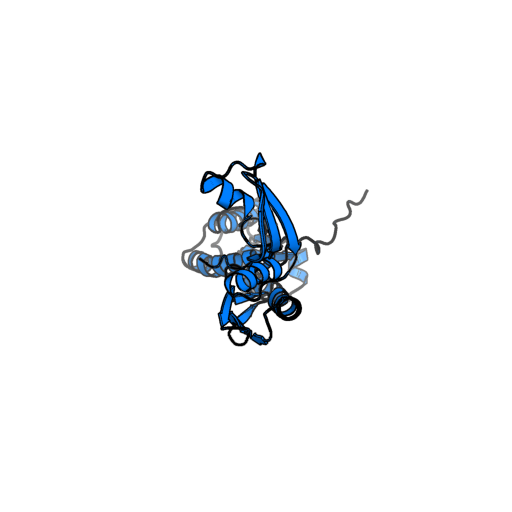A A 1 84 ? -15.491 -4.633 1.785 1.00 96.75 84 ALA A CA 1
ATOM 657 C C . ALA A 1 84 ? -14.229 -3.883 1.347 1.00 96.75 84 ALA A C 1
ATOM 659 O O . ALA A 1 84 ? -13.974 -2.756 1.777 1.00 96.75 84 ALA A O 1
ATOM 660 N N . VAL A 1 85 ? -13.442 -4.497 0.471 1.00 97.19 85 VAL A N 1
ATOM 661 C CA . VAL A 1 85 ? -12.233 -3.907 -0.099 1.00 97.19 85 VAL A CA 1
ATOM 662 C C . VAL A 1 85 ? -12.356 -3.864 -1.611 1.00 97.19 85 VAL A C 1
ATOM 664 O O . VAL A 1 85 ? -12.637 -4.873 -2.251 1.00 97.19 85 VAL A O 1
ATOM 667 N N . THR A 1 86 ? -12.092 -2.693 -2.182 1.00 96.56 86 THR A N 1
ATOM 668 C CA . THR A 1 86 ? -12.095 -2.475 -3.633 1.00 96.56 86 THR A CA 1
ATOM 669 C C . THR A 1 86 ? -10.754 -1.925 -4.096 1.00 96.56 86 THR A C 1
ATOM 671 O O . THR A 1 86 ? -10.050 -1.269 -3.323 1.00 96.56 86 THR A O 1
ATOM 674 N N . GLY A 1 87 ? -10.447 -2.075 -5.384 1.00 92.56 87 GLY A N 1
ATOM 675 C CA . GLY A 1 87 ? -9.310 -1.409 -6.023 1.00 92.56 87 GLY A CA 1
ATOM 676 C C . GLY A 1 87 ? -8.240 -2.395 -6.468 1.00 92.56 87 GLY A C 1
ATOM 677 O O . GLY A 1 87 ? -8.558 -3.461 -6.984 1.00 92.56 87 GLY A O 1
ATOM 678 N N . THR A 1 88 ? -6.965 -2.037 -6.322 1.00 88.81 88 THR A N 1
ATOM 679 C CA . THR A 1 88 ? -5.837 -2.915 -6.674 1.00 88.81 88 THR A CA 1
ATOM 680 C C . THR A 1 88 ? -4.885 -3.069 -5.491 1.00 88.81 88 THR A C 1
ATOM 682 O O . THR A 1 88 ? -4.551 -2.086 -4.834 1.00 88.81 88 THR A O 1
ATOM 685 N N . ALA A 1 89 ? -4.410 -4.285 -5.227 1.00 90.31 89 ALA A N 1
ATOM 686 C CA . ALA A 1 89 ? -3.401 -4.552 -4.202 1.00 90.31 89 ALA A CA 1
ATOM 687 C C . ALA A 1 89 ? -2.506 -5.743 -4.570 1.00 90.31 89 ALA A C 1
ATOM 689 O O . ALA A 1 89 ? -2.794 -6.490 -5.509 1.00 90.31 89 ALA A O 1
ATOM 690 N N . SER A 1 90 ? -1.426 -5.951 -3.808 1.00 88.69 90 SER A N 1
ATOM 691 C CA . SER A 1 90 ? -0.622 -7.162 -3.975 1.00 88.69 90 SER A CA 1
ATOM 692 C C . SER A 1 90 ? -1.419 -8.399 -3.564 1.00 88.69 90 SER A C 1
ATOM 694 O O . SER A 1 90 ? -2.209 -8.369 -2.617 1.00 88.69 90 SER A O 1
ATOM 696 N N . HIS A 1 91 ? -1.163 -9.521 -4.236 1.00 88.31 91 HIS A N 1
ATOM 697 C CA . HIS A 1 91 ? -1.722 -10.812 -3.832 1.00 88.31 91 HIS A CA 1
ATOM 698 C C . HIS A 1 91 ? -1.360 -11.172 -2.377 1.00 88.31 91 HIS A C 1
ATOM 700 O O . HIS A 1 91 ? -2.202 -11.658 -1.624 1.00 88.31 91 HIS A O 1
ATOM 706 N N . ALA A 1 92 ? -0.127 -10.864 -1.958 1.00 85.44 92 ALA A N 1
ATOM 707 C CA . ALA A 1 92 ? 0.332 -11.069 -0.586 1.00 85.44 92 ALA A CA 1
ATOM 708 C C . ALA A 1 92 ? -0.480 -10.246 0.428 1.00 85.44 92 ALA A C 1
ATOM 710 O O . ALA A 1 92 ? -0.920 -10.787 1.441 1.00 85.44 92 ALA A O 1
ATOM 711 N N . TRP A 1 93 ? -0.727 -8.963 0.137 1.00 91.94 93 TRP A N 1
ATOM 712 C CA . TRP A 1 93 ? -1.542 -8.111 1.000 1.00 91.94 93 TRP A CA 1
ATOM 713 C C . TRP A 1 93 ? -2.980 -8.621 1.104 1.00 91.94 93 TRP A C 1
ATOM 715 O O . TRP A 1 93 ? -3.494 -8.706 2.210 1.00 91.94 93 TRP A O 1
ATOM 725 N N . ALA A 1 94 ? -3.613 -9.022 -0.004 1.00 92.56 94 ALA A N 1
ATOM 726 C CA . ALA A 1 94 ? -5.000 -9.498 0.014 1.00 92.56 94 ALA A CA 1
ATOM 727 C C . ALA A 1 94 ? -5.192 -10.721 0.935 1.00 92.56 94 ALA A C 1
ATOM 729 O O . ALA A 1 94 ? -6.147 -10.782 1.712 1.00 92.56 94 ALA A O 1
ATOM 730 N N . ILE A 1 95 ? -4.245 -11.669 0.910 1.00 92.44 95 ILE A N 1
ATOM 731 C CA . ILE A 1 95 ? -4.260 -12.845 1.792 1.00 92.44 95 ILE A CA 1
ATOM 732 C C . ILE A 1 95 ? -4.145 -12.434 3.265 1.00 92.44 95 ILE A C 1
ATOM 734 O O . ILE A 1 95 ? -4.917 -12.910 4.103 1.00 92.44 95 ILE A O 1
ATOM 738 N N . GLU A 1 96 ? -3.184 -11.570 3.592 1.00 93.00 96 GLU A N 1
ATOM 739 C CA . GLU A 1 96 ? -2.951 -11.136 4.973 1.00 93.00 96 GLU A CA 1
ATOM 740 C C . GLU A 1 96 ? -4.067 -10.226 5.491 1.00 93.00 96 GLU A C 1
ATOM 742 O O . GLU A 1 96 ? -4.492 -10.379 6.637 1.00 93.00 96 GLU A O 1
ATOM 747 N N . ALA A 1 97 ? -4.620 -9.356 4.645 1.00 95.38 97 ALA A N 1
ATOM 748 C CA . ALA A 1 97 ? -5.769 -8.518 4.962 1.00 95.38 97 ALA A CA 1
ATOM 749 C C . ALA A 1 97 ? -6.981 -9.378 5.332 1.00 95.38 97 ALA A C 1
ATOM 751 O O . ALA A 1 97 ? -7.575 -9.175 6.386 1.00 95.38 97 ALA A O 1
ATOM 752 N N . LYS A 1 98 ? -7.282 -10.421 4.548 1.00 95.38 98 LYS A N 1
ATOM 753 C CA . LYS A 1 98 ? -8.387 -11.351 4.826 1.00 95.38 98 LYS A CA 1
ATOM 754 C C . LYS A 1 98 ? -8.217 -12.116 6.141 1.00 95.38 98 LYS A C 1
ATOM 756 O O . LYS A 1 98 ? -9.200 -12.398 6.827 1.00 95.38 98 LYS A O 1
ATOM 761 N N . LYS A 1 99 ? -6.983 -12.483 6.508 1.00 95.62 99 LYS A N 1
ATOM 762 C CA . LYS A 1 99 ? -6.685 -13.121 7.805 1.00 95.62 99 LYS A CA 1
ATOM 763 C C . LYS A 1 99 ? -6.824 -12.135 8.958 1.00 95.62 99 LYS A C 1
ATOM 765 O O . LYS A 1 99 ? -7.479 -12.455 9.944 1.00 95.62 99 LYS A O 1
ATOM 770 N N . THR A 1 100 ? -6.231 -10.956 8.806 1.00 96.38 100 THR A N 1
ATOM 771 C CA . THR A 1 100 ? -6.192 -9.905 9.826 1.00 96.38 100 THR A CA 1
ATOM 772 C C . THR A 1 100 ? -7.580 -9.332 10.083 1.00 96.38 100 THR A C 1
ATOM 774 O O . THR A 1 100 ? -7.926 -9.098 11.235 1.00 96.38 100 THR A O 1
ATOM 777 N N . ALA A 1 101 ? -8.413 -9.195 9.046 1.00 96.19 101 ALA A N 1
ATOM 778 C CA . ALA A 1 101 ? -9.779 -8.694 9.155 1.00 96.19 101 ALA A CA 1
ATOM 779 C C . ALA A 1 101 ? -10.625 -9.483 10.161 1.00 96.19 101 ALA A C 1
ATOM 781 O O . ALA A 1 101 ? -11.345 -8.888 10.953 1.00 96.19 101 ALA A O 1
ATOM 782 N N . ARG A 1 102 ? -10.455 -10.812 10.205 1.00 93.25 102 ARG A N 1
ATOM 783 C CA . ARG A 1 102 ? -11.149 -11.700 11.154 1.00 93.25 102 ARG A CA 1
ATOM 784 C C . ARG A 1 102 ? -10.725 -11.520 12.614 1.00 93.25 102 ARG A C 1
ATOM 786 O O . ARG A 1 102 ? -11.365 -12.073 13.499 1.00 93.25 102 ARG A O 1
ATOM 793 N N . LEU A 1 103 ? -9.623 -10.817 12.864 1.00 94.75 103 LEU A N 1
ATOM 794 C CA . LEU A 1 103 ? -9.102 -10.559 14.208 1.00 94.75 103 LEU A CA 1
ATOM 795 C C . LEU A 1 103 ? -9.527 -9.186 14.742 1.00 94.75 103 LEU A C 1
ATOM 797 O O . LEU A 1 103 ? -9.228 -8.867 15.891 1.00 94.75 103 LEU A O 1
ATOM 801 N N . ILE A 1 104 ? -10.184 -8.362 13.923 1.00 95.06 104 ILE A N 1
ATOM 802 C CA . ILE A 1 104 ? -10.570 -7.002 14.293 1.00 95.06 104 ILE A CA 1
ATOM 803 C C . ILE A 1 104 ? -11.947 -7.040 14.970 1.00 95.06 104 ILE A C 1
ATOM 805 O O . ILE A 1 104 ? -12.923 -7.442 14.335 1.00 95.06 104 ILE A O 1
ATOM 809 N N . PRO A 1 105 ? -12.070 -6.580 16.230 1.00 93.12 105 PRO A N 1
ATOM 810 C CA . PRO A 1 105 ? -13.367 -6.457 16.886 1.00 93.12 105 PRO A CA 1
ATOM 811 C C . PRO A 1 105 ? -14.319 -5.558 16.087 1.00 93.12 105 PRO A C 1
ATOM 813 O O . PRO A 1 105 ? -13.941 -4.453 15.695 1.00 93.12 105 PRO A O 1
ATOM 816 N N . GLY A 1 106 ? -15.550 -6.028 15.872 1.00 92.50 106 GLY A N 1
ATOM 817 C CA . GLY A 1 106 ? -16.588 -5.305 15.125 1.00 92.50 106 GLY A CA 1
ATOM 818 C C . GLY A 1 106 ? -16.627 -5.593 13.623 1.00 92.50 106 GLY A C 1
ATOM 819 O O . GLY A 1 106 ? -17.514 -5.092 12.943 1.00 92.50 106 GLY A O 1
ATOM 820 N N . ILE A 1 107 ? -15.709 -6.414 13.100 1.00 95.25 107 ILE A N 1
ATOM 821 C CA . ILE A 1 107 ? -15.783 -6.935 11.730 1.00 95.25 107 ILE A CA 1
ATOM 822 C C . ILE A 1 107 ? -16.232 -8.395 11.789 1.00 95.25 107 ILE A C 1
ATOM 824 O O . ILE A 1 107 ? -15.501 -9.256 12.276 1.00 95.25 107 ILE A O 1
ATOM 828 N N . GLN A 1 108 ? -17.431 -8.675 11.281 1.00 91.94 108 GLN A N 1
ATOM 829 C CA . GLN A 1 108 ? -17.975 -10.029 11.166 1.00 91.94 108 GLN A CA 1
ATOM 830 C C . GLN A 1 108 ? -17.723 -10.649 9.787 1.00 91.94 108 GLN A C 1
ATOM 832 O O . GLN A 1 108 ? -17.495 -11.854 9.694 1.00 91.94 108 GLN A O 1
ATOM 837 N N . ASP A 1 109 ? -17.738 -9.839 8.723 1.00 93.25 109 ASP A N 1
ATOM 838 C CA . ASP A 1 109 ? -17.530 -10.304 7.345 1.00 93.25 109 ASP A CA 1
ATOM 839 C C . ASP A 1 109 ? -16.456 -9.482 6.626 1.00 93.25 109 ASP A C 1
ATOM 841 O O . ASP A 1 109 ? -16.337 -8.271 6.835 1.00 93.25 109 ASP A O 1
ATOM 845 N N . TYR A 1 110 ? -15.701 -10.146 5.750 1.00 95.75 110 TYR A N 1
ATOM 846 C CA . TYR A 1 110 ? -14.683 -9.531 4.901 1.00 95.75 110 TYR A CA 1
ATOM 847 C C . TYR A 1 110 ? -14.908 -9.927 3.445 1.00 95.75 110 TYR A C 1
ATOM 849 O O . TYR A 1 110 ? -14.881 -11.117 3.113 1.00 95.75 110 TYR A O 1
ATOM 857 N N . ARG A 1 111 ? -15.055 -8.925 2.575 1.00 95.69 111 ARG A N 1
ATOM 858 C CA . ARG A 1 111 ? -15.303 -9.100 1.141 1.00 95.69 111 ARG A CA 1
ATOM 859 C C . ARG A 1 111 ? -14.242 -8.416 0.304 1.00 95.69 111 ARG A C 1
ATOM 861 O O . ARG A 1 111 ? -13.907 -7.257 0.530 1.00 95.69 111 ARG A O 1
ATOM 868 N N . ASP A 1 112 ? -13.734 -9.142 -0.676 1.00 95.44 112 ASP A N 1
ATOM 869 C CA . ASP A 1 112 ? -12.686 -8.700 -1.591 1.00 95.44 112 ASP A CA 1
ATOM 870 C C . ASP A 1 112 ? -13.015 -9.015 -3.057 1.00 95.44 112 ASP A C 1
ATOM 872 O O . ASP A 1 112 ? -12.121 -9.068 -3.896 1.00 95.44 112 ASP A O 1
ATOM 876 N N . ASP A 1 113 ? -14.298 -9.201 -3.381 1.00 94.31 113 ASP A N 1
ATOM 877 C CA . ASP A 1 113 ? -14.770 -9.564 -4.724 1.00 94.31 113 ASP A CA 1
ATOM 878 C C . ASP A 1 113 ? -14.374 -8.530 -5.797 1.00 94.31 113 ASP A C 1
ATOM 880 O O . ASP A 1 113 ? -14.026 -8.891 -6.921 1.00 94.31 113 ASP A O 1
ATOM 884 N N . ASP A 1 114 ? -14.350 -7.248 -5.423 1.00 94.12 114 ASP A N 1
ATOM 885 C CA . ASP A 1 114 ? -13.982 -6.111 -6.279 1.00 94.12 114 ASP A CA 1
ATOM 886 C C . ASP A 1 114 ? -12.506 -5.682 -6.110 1.00 94.12 114 ASP A C 1
ATOM 888 O O . ASP A 1 114 ? -12.094 -4.591 -6.531 1.00 94.12 114 ASP A O 1
ATOM 892 N N . LEU A 1 115 ? -11.686 -6.518 -5.465 1.00 93.81 115 LEU A N 1
ATOM 893 C CA . LEU A 1 115 ? -10.255 -6.289 -5.303 1.00 93.81 115 LEU A CA 1
ATOM 894 C C . LEU A 1 115 ? -9.469 -7.026 -6.390 1.00 93.81 115 LEU A C 1
ATOM 896 O O . LEU A 1 115 ? -9.339 -8.251 -6.399 1.00 93.81 115 LEU A O 1
ATOM 900 N N . ARG A 1 116 ? -8.826 -6.266 -7.274 1.00 91.56 116 ARG A N 1
ATOM 901 C CA . ARG A 1 116 ? -7.876 -6.823 -8.233 1.00 91.56 116 ARG A CA 1
ATOM 902 C C . ARG A 1 116 ? -6.544 -7.101 -7.542 1.00 91.56 116 ARG A C 1
ATOM 904 O O . ARG A 1 116 ? -5.895 -6.185 -7.035 1.00 91.56 116 ARG A O 1
ATOM 911 N N . THR A 1 117 ? -6.095 -8.352 -7.574 1.00 89.19 117 THR A N 1
ATOM 912 C CA . THR A 1 117 ? -4.761 -8.711 -7.079 1.00 89.19 117 THR A CA 1
ATOM 913 C C . THR A 1 117 ? -3.742 -8.748 -8.211 1.00 89.19 117 THR A C 1
ATOM 915 O O . THR A 1 117 ? -4.012 -9.250 -9.300 1.00 89.19 117 THR A O 1
ATOM 918 N N . VAL A 1 118 ? -2.566 -8.187 -7.952 1.00 86.25 118 VAL A N 1
ATOM 919 C CA . VAL A 1 118 ? -1.400 -8.197 -8.846 1.00 86.25 118 VAL A CA 1
ATOM 920 C C . VAL A 1 118 ? -0.194 -8.747 -8.089 1.00 86.25 118 VAL A C 1
ATOM 922 O O . VAL A 1 118 ? -0.093 -8.572 -6.871 1.00 86.25 118 VAL A O 1
ATOM 925 N N . SER A 1 119 ? 0.715 -9.443 -8.772 1.00 86.75 119 SER A N 1
ATOM 926 C CA . SER A 1 119 ? 1.953 -9.923 -8.151 1.00 86.75 119 SER A CA 1
ATOM 927 C C . SER A 1 119 ? 3.170 -9.126 -8.613 1.00 86.75 119 SER A C 1
ATOM 929 O O . SER A 1 119 ? 3.218 -8.604 -9.729 1.00 86.75 119 SER A O 1
ATOM 931 N N . ILE A 1 120 ? 4.172 -9.046 -7.736 1.00 87.06 120 ILE A N 1
ATOM 932 C CA . ILE A 1 120 ? 5.460 -8.420 -8.048 1.00 87.06 120 ILE A CA 1
ATOM 933 C C . ILE A 1 120 ? 6.134 -9.180 -9.194 1.00 87.06 120 ILE A C 1
ATOM 935 O O . ILE A 1 120 ? 6.671 -8.564 -10.107 1.00 87.06 120 ILE A O 1
ATOM 939 N N . GLU A 1 121 ? 6.039 -10.509 -9.204 1.00 88.00 121 GLU A N 1
ATOM 940 C CA . GLU A 1 121 ? 6.614 -11.368 -10.240 1.00 88.00 121 GLU A CA 1
ATOM 941 C C . GLU A 1 121 ? 6.020 -11.072 -11.624 1.00 88.00 121 GLU A C 1
ATOM 943 O O . GLU A 1 121 ? 6.764 -10.946 -12.593 1.00 88.00 121 GLU A O 1
ATOM 948 N N . GLN A 1 122 ? 4.700 -10.879 -11.718 1.00 88.12 122 GLN A N 1
ATOM 949 C CA . GLN A 1 122 ? 4.031 -10.539 -12.978 1.00 88.12 122 GLN A CA 1
ATOM 950 C C . GLN A 1 122 ? 4.441 -9.159 -13.501 1.00 88.12 122 GLN A C 1
ATOM 952 O O . GLN A 1 122 ? 4.589 -8.978 -14.710 1.00 88.12 122 GLN A O 1
ATOM 957 N N . LEU A 1 123 ? 4.618 -8.178 -12.611 1.00 90.44 123 LEU A N 1
ATOM 958 C CA . LEU A 1 123 ? 5.106 -6.851 -12.995 1.00 90.44 123 LEU A CA 1
ATOM 959 C C . LEU A 1 123 ? 6.571 -6.907 -13.444 1.00 90.44 123 LEU A C 1
ATOM 961 O O . LEU A 1 123 ? 6.919 -6.300 -14.455 1.00 90.44 123 LEU A O 1
ATOM 965 N N . ILE A 1 124 ? 7.408 -7.686 -12.751 1.00 90.69 124 ILE A N 1
ATOM 966 C CA . ILE A 1 124 ? 8.803 -7.942 -13.136 1.00 90.69 124 ILE A CA 1
ATOM 967 C C . ILE A 1 124 ? 8.875 -8.550 -14.540 1.00 90.69 124 ILE A C 1
ATOM 969 O O . ILE A 1 124 ? 9.641 -8.070 -15.375 1.00 90.69 124 ILE A O 1
ATOM 973 N N . GLU A 1 125 ? 8.070 -9.573 -14.829 1.00 88.75 125 GLU A N 1
ATOM 974 C CA . GLU A 1 125 ? 8.024 -10.192 -16.156 1.00 88.75 125 GLU A CA 1
ATOM 975 C C . GLU A 1 125 ? 7.607 -9.188 -17.238 1.00 88.75 125 GLU A C 1
ATOM 977 O O . GLU A 1 125 ? 8.263 -9.101 -18.276 1.00 88.75 125 GLU A O 1
ATOM 982 N N . GLN A 1 126 ? 6.576 -8.376 -16.984 1.00 90.25 126 GLN A N 1
ATOM 983 C CA . GLN A 1 126 ? 6.127 -7.349 -17.929 1.00 90.25 126 GLN A CA 1
ATOM 984 C C . GLN A 1 126 ? 7.196 -6.284 -18.193 1.00 90.25 126 GLN A C 1
ATOM 986 O O . GLN A 1 126 ? 7.410 -5.917 -19.348 1.00 90.25 126 GLN A O 1
ATOM 991 N N . ILE A 1 127 ? 7.902 -5.824 -17.157 1.00 92.69 127 ILE A N 1
ATOM 992 C CA . ILE A 1 127 ? 9.001 -4.858 -17.294 1.00 92.69 127 ILE A CA 1
ATOM 993 C C . ILE A 1 127 ? 10.154 -5.462 -18.101 1.00 92.69 127 ILE A C 1
ATOM 995 O O . ILE A 1 127 ? 10.668 -4.815 -19.013 1.00 92.69 127 ILE A O 1
ATOM 999 N N . ASN A 1 128 ? 10.523 -6.717 -17.830 1.00 90.94 128 ASN A N 1
ATOM 1000 C CA . ASN A 1 128 ? 11.620 -7.399 -18.521 1.00 90.94 128 ASN A CA 1
ATOM 1001 C C . ASN A 1 128 ? 11.329 -7.647 -20.016 1.00 90.94 128 ASN A C 1
ATOM 1003 O O . ASN A 1 128 ? 12.256 -7.808 -20.811 1.00 90.94 128 ASN A O 1
ATOM 1007 N N . LEU A 1 129 ? 10.055 -7.652 -20.428 1.00 89.44 129 LEU A N 1
ATOM 1008 C CA . LEU A 1 129 ? 9.656 -7.730 -21.838 1.00 89.44 129 LEU A CA 1
ATOM 1009 C C . LEU A 1 129 ? 9.808 -6.393 -22.586 1.00 89.44 129 LEU A C 1
ATOM 1011 O O . LEU A 1 129 ? 9.809 -6.375 -23.824 1.00 89.44 129 LEU A O 1
ATOM 1015 N N . VAL A 1 130 ? 9.950 -5.269 -21.877 1.00 90.69 130 VAL A N 1
ATOM 1016 C CA . VAL A 1 130 ? 10.109 -3.953 -22.501 1.00 90.69 130 VAL A CA 1
ATOM 1017 C C . VAL A 1 130 ? 11.521 -3.798 -23.058 1.00 90.69 130 VAL A C 1
ATOM 1019 O O . VAL A 1 130 ? 12.523 -4.116 -22.421 1.00 90.69 130 VAL A O 1
ATOM 1022 N N . SER A 1 131 ? 11.608 -3.263 -24.276 1.00 90.12 131 SER A N 1
ATOM 1023 C CA . SER A 1 131 ? 12.882 -2.901 -24.887 1.00 90.12 131 SER A CA 1
ATOM 1024 C C . SER A 1 131 ? 12.790 -1.620 -25.715 1.00 90.12 131 SER A C 1
ATOM 1026 O O . SER A 1 131 ? 11.786 -1.350 -26.395 1.00 90.12 131 SER A O 1
ATOM 1028 N N . PHE A 1 132 ? 13.867 -0.840 -25.659 1.00 89.81 132 PHE A N 1
ATOM 1029 C CA . PHE A 1 132 ? 14.048 0.407 -26.398 1.00 89.81 132 PHE A CA 1
ATOM 1030 C C . PHE A 1 132 ? 15.074 0.179 -27.498 1.00 89.81 132 PHE A C 1
ATOM 1032 O O . PHE A 1 132 ? 16.203 -0.197 -27.204 1.00 89.81 132 PHE A O 1
ATOM 1039 N N . LEU A 1 133 ? 14.675 0.371 -28.755 1.00 88.12 133 LEU A N 1
ATOM 1040 C CA . LEU A 1 133 ? 15.558 0.229 -29.911 1.00 88.12 133 LEU A CA 1
ATOM 1041 C C . LEU A 1 133 ? 16.224 1.563 -30.234 1.00 88.12 133 LEU A C 1
ATOM 1043 O O . LEU A 1 133 ? 15.590 2.612 -30.123 1.00 88.12 133 LEU A O 1
ATOM 1047 N N . PHE A 1 134 ? 17.472 1.491 -30.689 1.00 87.38 134 PHE A N 1
ATOM 1048 C CA . PHE A 1 134 ? 18.271 2.648 -31.070 1.00 87.38 134 PHE A CA 1
ATOM 1049 C C . PHE A 1 134 ? 18.765 2.549 -32.510 1.00 87.38 134 PHE A C 1
ATOM 1051 O O . PHE A 1 134 ? 19.058 1.462 -33.031 1.00 87.38 134 PHE A O 1
ATOM 1058 N N . ASP A 1 135 ? 18.915 3.718 -33.125 1.00 85.62 135 ASP A N 1
ATOM 1059 C CA . ASP A 1 135 ? 19.562 3.856 -34.420 1.00 85.62 135 ASP A CA 1
ATOM 1060 C C . ASP A 1 135 ? 21.075 3.619 -34.322 1.00 85.62 135 ASP A C 1
ATOM 1062 O O . ASP A 1 135 ? 21.695 3.656 -33.250 1.00 85.62 135 ASP A O 1
ATOM 1066 N N . SER A 1 136 ? 21.680 3.334 -35.473 1.00 82.50 136 SER A N 1
ATOM 1067 C CA . SER A 1 136 ? 23.112 3.051 -35.582 1.00 82.50 136 SER A CA 1
ATOM 1068 C C . SER A 1 136 ? 23.939 4.235 -35.079 1.00 82.50 136 SER A C 1
ATOM 1070 O O . SER A 1 136 ? 23.712 5.364 -35.502 1.00 82.50 136 SER A O 1
ATOM 1072 N N . GLY A 1 137 ? 24.894 3.983 -34.179 1.00 81.50 137 GLY A N 1
ATOM 1073 C CA . GLY A 1 137 ? 25.758 5.029 -33.616 1.00 81.50 137 GLY A CA 1
ATOM 1074 C C . GLY A 1 137 ? 25.057 6.062 -32.722 1.00 81.50 137 GLY A C 1
ATOM 1075 O O . GLY A 1 137 ? 25.693 7.039 -32.342 1.00 81.50 137 GLY A O 1
ATOM 1076 N N . SER A 1 138 ? 23.777 5.870 -32.376 1.00 85.69 138 SER A N 1
ATOM 1077 C CA . SER A 1 138 ? 23.015 6.812 -31.547 1.00 85.69 138 SER A CA 1
ATOM 1078 C C . SER A 1 138 ? 22.629 6.232 -30.184 1.00 85.69 138 SER A C 1
ATOM 1080 O O . SER A 1 138 ? 22.324 5.041 -30.060 1.00 85.69 138 SER A O 1
ATOM 1082 N N . SER A 1 139 ? 22.611 7.097 -29.168 1.00 87.62 139 SER A N 1
ATOM 1083 C CA . SER A 1 139 ? 22.013 6.867 -27.846 1.00 87.62 139 SER A CA 1
ATOM 1084 C C . SER A 1 139 ? 20.726 7.668 -27.625 1.00 87.62 139 SER A C 1
ATOM 1086 O O . SER A 1 139 ? 20.168 7.639 -26.533 1.00 87.62 139 SER A O 1
ATOM 1088 N N . THR A 1 140 ? 20.227 8.380 -28.638 1.00 89.50 140 THR A N 1
ATOM 1089 C CA . THR A 1 140 ? 18.981 9.146 -28.534 1.00 89.50 140 THR A CA 1
ATOM 1090 C C . THR A 1 140 ? 17.760 8.249 -28.726 1.00 89.50 140 THR A C 1
ATOM 1092 O O . THR A 1 140 ? 17.760 7.328 -29.543 1.00 89.50 140 THR A O 1
ATOM 1095 N N . LEU A 1 141 ? 16.699 8.512 -27.959 1.00 89.25 141 LEU A N 1
ATOM 1096 C CA . LEU A 1 141 ? 15.432 7.790 -28.078 1.00 89.25 141 LEU A CA 1
ATOM 1097 C C . LEU A 1 141 ? 14.610 8.347 -29.242 1.00 89.25 141 LEU A C 1
ATOM 1099 O O . LEU A 1 141 ? 14.288 9.536 -29.252 1.00 89.25 141 LEU A O 1
ATOM 1103 N N . SER A 1 142 ? 14.221 7.476 -30.174 1.00 88.81 142 SER A N 1
ATOM 1104 C CA . SER A 1 142 ? 13.266 7.803 -31.239 1.00 88.81 142 SER A CA 1
ATOM 1105 C C . SER A 1 142 ? 11.860 8.061 -30.682 1.00 88.81 142 SER A C 1
ATOM 1107 O O . SER A 1 142 ? 11.539 7.620 -29.580 1.00 88.81 142 SER A O 1
ATOM 1109 N N . GLU A 1 143 ? 10.981 8.716 -31.446 1.00 87.81 143 GLU A N 1
ATOM 1110 C CA . GLU A 1 143 ? 9.589 8.967 -31.024 1.00 87.81 143 GLU A CA 1
ATOM 1111 C C . GLU A 1 143 ? 8.841 7.672 -30.668 1.00 87.81 143 GLU A C 1
ATOM 1113 O O . GLU A 1 143 ? 8.162 7.589 -29.644 1.00 87.81 143 GLU A O 1
ATOM 1118 N N . GLN A 1 144 ? 9.038 6.611 -31.459 1.00 84.00 144 GLN A N 1
ATOM 1119 C CA . GLN A 1 144 ? 8.454 5.297 -31.181 1.00 84.00 144 GLN A CA 1
ATOM 1120 C C . GLN A 1 144 ? 8.975 4.701 -29.862 1.00 84.00 144 GLN A C 1
ATOM 1122 O O . GLN A 1 144 ? 8.229 4.038 -29.140 1.00 84.00 144 GLN A O 1
ATOM 1127 N N . ALA A 1 145 ? 10.254 4.916 -29.544 1.00 87.19 145 ALA A N 1
ATOM 1128 C CA . ALA A 1 145 ? 10.847 4.485 -28.286 1.00 87.19 145 ALA A CA 1
ATOM 1129 C C . ALA A 1 145 ? 10.304 5.322 -27.114 1.00 87.19 145 ALA A C 1
ATOM 1131 O O . ALA A 1 145 ? 9.920 4.758 -26.093 1.00 87.19 145 ALA A O 1
ATOM 1132 N N . GLN A 1 146 ? 10.174 6.641 -27.279 1.00 89.25 146 GLN A N 1
ATOM 1133 C CA . GLN A 1 146 ? 9.608 7.538 -26.266 1.00 89.25 146 GLN A CA 1
ATOM 1134 C C . GLN A 1 146 ? 8.155 7.191 -25.917 1.00 89.25 146 GLN A C 1
ATOM 1136 O O . GLN A 1 146 ? 7.797 7.209 -24.740 1.00 89.25 146 GLN A O 1
ATOM 1141 N N . GLY A 1 147 ? 7.344 6.766 -26.893 1.00 90.81 147 GLY A N 1
ATOM 1142 C CA . GLY A 1 147 ? 5.972 6.302 -26.651 1.00 90.81 147 GLY A CA 1
ATOM 1143 C C . GLY A 1 147 ? 5.858 5.124 -25.669 1.00 90.81 147 GLY A C 1
ATOM 1144 O O . GLY A 1 147 ? 4.812 4.941 -25.051 1.00 90.81 147 GLY A O 1
ATOM 1145 N N . LYS A 1 148 ? 6.935 4.348 -25.461 1.00 91.88 148 LYS A N 1
ATOM 1146 C CA . LYS A 1 148 ? 6.979 3.240 -24.487 1.00 91.88 148 LYS A CA 1
ATOM 1147 C C . LYS A 1 148 ? 7.305 3.682 -23.056 1.00 91.88 148 LYS A C 1
ATOM 1149 O O . LYS A 1 148 ? 7.102 2.898 -22.132 1.00 91.88 148 LYS A O 1
ATOM 1154 N N . LEU A 1 149 ? 7.795 4.910 -22.854 1.00 92.31 149 LEU A N 1
ATOM 1155 C CA . LEU A 1 149 ? 8.161 5.412 -21.523 1.00 92.31 149 LEU A CA 1
ATOM 1156 C C . LEU A 1 149 ? 6.942 5.557 -20.610 1.00 92.31 149 LEU A C 1
ATOM 1158 O O . LEU A 1 149 ? 7.041 5.240 -19.431 1.00 92.31 149 LEU A O 1
ATOM 1162 N N . GLY A 1 150 ? 5.802 6.005 -21.147 1.00 91.69 150 GLY A N 1
ATOM 1163 C CA . GLY A 1 150 ? 4.554 6.142 -20.388 1.00 91.69 150 GLY A CA 1
ATOM 1164 C C . GLY A 1 150 ? 4.077 4.807 -19.803 1.00 91.69 150 GLY A C 1
ATOM 1165 O O . GLY A 1 150 ? 4.018 4.684 -18.583 1.00 91.69 150 GLY A O 1
ATOM 1166 N N . PRO A 1 151 ? 3.826 3.778 -20.639 1.00 92.75 151 PRO A N 1
ATOM 1167 C CA . PRO A 1 151 ? 3.432 2.454 -20.158 1.00 92.75 151 PRO A CA 1
ATOM 1168 C C . PRO A 1 151 ? 4.432 1.826 -19.178 1.00 92.75 151 PRO A C 1
ATOM 1170 O O . PRO A 1 151 ? 4.025 1.248 -18.174 1.00 92.75 151 PRO A O 1
ATOM 1173 N N . LEU A 1 152 ? 5.740 1.963 -19.431 1.00 93.56 152 LEU A N 1
ATOM 1174 C CA . LEU A 1 152 ? 6.760 1.455 -18.511 1.00 93.56 152 LEU A CA 1
ATOM 1175 C C . LEU A 1 152 ? 6.739 2.196 -17.166 1.00 93.56 152 LEU A C 1
ATOM 1177 O O . LEU A 1 152 ? 6.886 1.563 -16.126 1.00 93.56 152 LEU A O 1
ATOM 1181 N N . ARG A 1 153 ? 6.525 3.517 -17.168 1.00 93.19 153 ARG A N 1
ATOM 1182 C CA . ARG A 1 153 ? 6.391 4.307 -15.939 1.00 93.19 153 ARG A CA 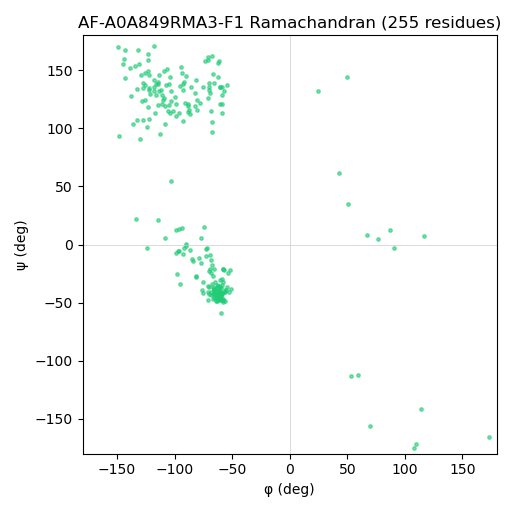1
ATOM 1183 C C . ARG A 1 153 ? 5.226 3.808 -15.089 1.00 93.19 153 ARG A C 1
ATOM 1185 O O . ARG A 1 153 ? 5.426 3.597 -13.902 1.00 93.19 153 ARG A O 1
ATOM 1192 N N . THR A 1 154 ? 4.072 3.531 -15.692 1.00 90.06 154 THR A N 1
ATOM 1193 C CA . THR A 1 154 ? 2.921 2.965 -14.972 1.00 90.06 154 THR A CA 1
ATOM 1194 C C . THR A 1 154 ? 3.247 1.606 -14.347 1.00 90.06 154 THR A C 1
ATOM 1196 O O . THR A 1 154 ? 2.939 1.383 -13.181 1.00 90.06 154 THR A O 1
ATOM 1199 N N . LEU A 1 155 ? 3.946 0.717 -15.067 1.00 91.19 155 LEU A N 1
ATOM 1200 C CA . LEU A 1 155 ? 4.388 -0.567 -14.502 1.00 91.19 155 LEU A CA 1
ATOM 1201 C C . LEU A 1 155 ? 5.345 -0.388 -13.312 1.00 91.19 155 LEU A C 1
ATOM 1203 O O . LEU A 1 155 ? 5.266 -1.135 -12.339 1.00 91.19 155 LEU A O 1
ATOM 1207 N N . LEU A 1 156 ? 6.251 0.591 -13.384 1.00 92.19 156 LEU A N 1
ATOM 1208 C CA . LEU A 1 156 ? 7.195 0.908 -12.309 1.00 92.19 156 LEU A CA 1
ATOM 1209 C C . LEU A 1 156 ? 6.503 1.549 -11.099 1.00 92.19 156 LEU A C 1
ATOM 1211 O O . LEU A 1 156 ? 6.882 1.262 -9.968 1.00 92.19 156 LEU A O 1
ATOM 1215 N N . GLU A 1 157 ? 5.484 2.381 -11.315 1.00 89.75 157 GLU A N 1
ATOM 1216 C CA . GLU A 1 157 ? 4.647 2.956 -10.253 1.00 89.75 157 GLU A CA 1
ATOM 1217 C C . GLU A 1 157 ? 3.876 1.865 -9.509 1.00 89.75 157 GLU A C 1
ATOM 1219 O O . GLU A 1 157 ? 3.954 1.793 -8.280 1.00 89.75 157 GLU A O 1
ATOM 1224 N N . ASP A 1 158 ? 3.221 0.962 -10.242 1.00 88.00 158 ASP A N 1
ATOM 1225 C CA . ASP A 1 158 ? 2.551 -0.200 -9.656 1.00 88.00 158 ASP A CA 1
ATOM 1226 C C . ASP A 1 158 ? 3.552 -1.045 -8.855 1.00 88.00 158 ASP A C 1
ATOM 1228 O O . ASP A 1 158 ? 3.307 -1.390 -7.696 1.00 88.00 158 ASP A O 1
ATOM 1232 N N . LEU A 1 159 ? 4.728 -1.319 -9.430 1.00 90.06 159 LEU A N 1
ATOM 1233 C CA . LEU A 1 159 ? 5.770 -2.104 -8.775 1.00 90.06 159 LEU A CA 1
ATOM 1234 C C . LEU A 1 159 ? 6.290 -1.435 -7.496 1.00 90.06 159 LEU A C 1
ATOM 1236 O O . LEU A 1 159 ? 6.492 -2.123 -6.496 1.00 90.06 159 LEU A O 1
ATOM 1240 N N . GLN A 1 160 ? 6.465 -0.111 -7.499 1.00 88.56 160 GLN A N 1
ATOM 1241 C CA . GLN A 1 160 ? 6.878 0.675 -6.333 1.00 88.56 160 GLN A CA 1
ATOM 1242 C C . GLN A 1 160 ? 5.853 0.574 -5.198 1.00 88.56 160 GLN A C 1
ATOM 1244 O O . GLN A 1 160 ? 6.234 0.360 -4.044 1.00 88.56 160 GLN A O 1
ATOM 1249 N N . ILE A 1 161 ? 4.559 0.700 -5.514 1.00 85.50 161 ILE A N 1
ATOM 1250 C CA . ILE A 1 161 ? 3.467 0.600 -4.533 1.00 85.50 161 ILE A CA 1
ATOM 1251 C C . ILE A 1 161 ? 3.450 -0.796 -3.907 1.00 85.50 161 ILE A C 1
ATOM 1253 O O . ILE A 1 161 ? 3.384 -0.932 -2.679 1.00 85.50 161 ILE A O 1
ATOM 1257 N N . LEU A 1 162 ? 3.559 -1.843 -4.733 1.00 86.75 162 LEU A N 1
ATOM 1258 C CA . LEU A 1 162 ? 3.584 -3.213 -4.227 1.00 86.75 162 LEU A CA 1
ATOM 1259 C C . LEU A 1 162 ? 4.830 -3.467 -3.372 1.00 86.75 162 LEU A C 1
ATOM 1261 O O . LEU A 1 162 ? 4.690 -3.974 -2.259 1.00 86.75 162 LEU A O 1
ATOM 1265 N N . ALA A 1 163 ? 6.013 -3.056 -3.838 1.00 87.25 163 ALA A N 1
ATOM 1266 C CA . ALA A 1 163 ? 7.276 -3.229 -3.124 1.00 87.25 163 ALA A CA 1
ATOM 1267 C C . ALA A 1 163 ? 7.256 -2.551 -1.747 1.00 87.25 163 ALA A C 1
ATOM 1269 O O . ALA A 1 163 ? 7.676 -3.160 -0.760 1.00 87.25 163 ALA A O 1
ATOM 1270 N N . GLN A 1 164 ? 6.698 -1.339 -1.655 1.00 84.50 164 GLN A N 1
ATOM 1271 C CA . GLN A 1 164 ? 6.510 -0.627 -0.391 1.00 84.50 164 GLN A CA 1
ATOM 1272 C C . GLN A 1 164 ? 5.586 -1.397 0.561 1.00 84.50 164 GLN A C 1
ATOM 1274 O O . GLN A 1 164 ? 5.931 -1.587 1.729 1.00 84.50 164 GLN A O 1
ATOM 1279 N N . SER A 1 165 ? 4.443 -1.891 0.067 1.00 78.25 165 SER A N 1
ATOM 1280 C CA . SER A 1 165 ? 3.490 -2.660 0.885 1.00 78.25 165 SER A CA 1
ATOM 1281 C C . SER A 1 165 ? 4.101 -3.950 1.444 1.00 78.25 165 SER A C 1
ATOM 1283 O O . SER A 1 165 ? 3.844 -4.316 2.589 1.00 78.25 165 SER A O 1
ATOM 1285 N N . SER A 1 166 ? 4.973 -4.604 0.670 1.00 78.88 166 SER A N 1
ATOM 1286 C CA . SER A 1 166 ? 5.676 -5.825 1.070 1.00 78.88 166 SER A CA 1
ATOM 1287 C C . SER A 1 166 ? 7.016 -5.572 1.766 1.00 78.88 166 SER A C 1
ATOM 1289 O O . SER A 1 166 ? 7.707 -6.532 2.098 1.00 78.88 166 SER A O 1
ATOM 1291 N N . ARG A 1 167 ? 7.418 -4.305 1.958 1.00 82.88 167 ARG A N 1
ATOM 1292 C CA . ARG A 1 167 ? 8.748 -3.899 2.458 1.00 82.88 167 ARG A CA 1
ATOM 1293 C C . ARG A 1 167 ? 9.911 -4.549 1.698 1.00 82.88 167 ARG A C 1
ATOM 1295 O O . ARG A 1 167 ? 10.949 -4.856 2.276 1.00 82.88 167 ARG A O 1
ATOM 1302 N N . GLN A 1 168 ? 9.733 -4.761 0.401 1.00 85.06 168 GLN A N 1
ATOM 1303 C CA . GLN A 1 168 ? 10.760 -5.309 -0.474 1.00 85.06 168 GLN A CA 1
ATOM 1304 C C . GLN A 1 168 ? 11.516 -4.175 -1.155 1.00 85.06 168 GLN A C 1
ATOM 1306 O O . GLN A 1 168 ? 10.982 -3.085 -1.357 1.00 85.06 168 GLN A O 1
ATOM 1311 N N . HIS A 1 169 ? 12.769 -4.434 -1.509 1.00 89.88 169 HIS A N 1
ATOM 1312 C CA . HIS A 1 169 ? 13.561 -3.519 -2.315 1.00 89.88 169 HIS A CA 1
ATOM 1313 C C . HIS A 1 169 ? 13.889 -4.190 -3.641 1.00 89.88 169 HIS A C 1
ATOM 1315 O O . HIS A 1 169 ? 14.386 -5.318 -3.670 1.00 89.88 169 HIS A O 1
ATOM 1321 N N . ILE A 1 170 ? 13.616 -3.499 -4.737 1.00 91.06 170 ILE A N 1
ATOM 1322 C CA . ILE A 1 170 ? 13.732 -4.036 -6.086 1.00 91.06 170 ILE A CA 1
ATOM 1323 C C . ILE A 1 170 ? 14.815 -3.264 -6.839 1.00 91.06 170 ILE A C 1
ATOM 1325 O O . ILE A 1 170 ? 14.951 -2.046 -6.714 1.00 91.06 170 ILE A O 1
ATOM 1329 N N . VAL A 1 171 ? 15.626 -3.999 -7.592 1.00 92.81 171 VAL A N 1
ATOM 1330 C CA . VAL A 1 171 ? 16.673 -3.465 -8.460 1.00 92.81 171 VAL A CA 1
ATOM 1331 C C . VAL A 1 171 ? 16.244 -3.688 -9.901 1.00 92.81 171 VAL A C 1
ATOM 1333 O O . VAL A 1 171 ? 15.955 -4.820 -10.294 1.00 92.81 171 VAL A O 1
ATOM 1336 N N . VAL A 1 172 ? 16.194 -2.605 -10.671 1.00 91.75 172 VAL A N 1
ATOM 1337 C CA . VAL A 1 172 ? 15.886 -2.612 -12.101 1.00 91.75 172 VAL A CA 1
ATOM 1338 C C . VAL A 1 172 ? 17.173 -2.297 -12.856 1.00 91.75 172 VAL A C 1
ATOM 1340 O O . VAL A 1 172 ? 17.621 -1.153 -12.900 1.00 91.75 172 VAL A O 1
ATOM 1343 N N . GLU A 1 173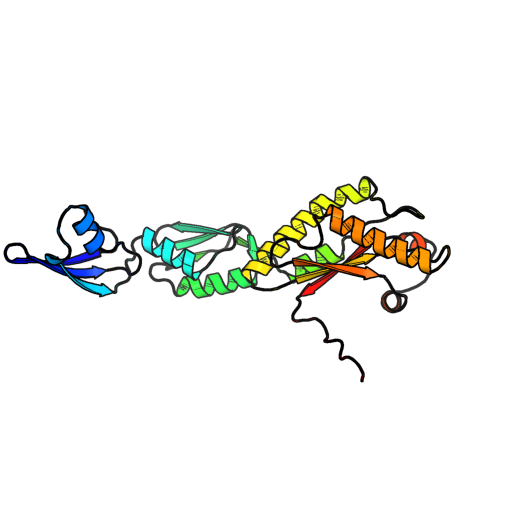 ? 17.790 -3.311 -13.446 1.00 91.88 173 GLU A N 1
ATOM 1344 C CA . GLU A 1 173 ? 19.002 -3.140 -14.240 1.00 91.88 173 GLU A CA 1
ATOM 1345 C C . GLU A 1 173 ? 18.636 -2.849 -15.698 1.00 91.88 173 GLU A C 1
ATOM 1347 O O . GLU A 1 173 ? 18.002 -3.669 -16.364 1.00 91.88 173 GLU A O 1
ATOM 1352 N N . ALA A 1 174 ? 19.035 -1.684 -16.209 1.00 90.88 174 ALA A N 1
ATOM 1353 C CA . ALA A 1 174 ? 18.938 -1.357 -17.625 1.00 90.88 174 ALA A CA 1
ATOM 1354 C C . ALA A 1 174 ? 20.195 -1.860 -18.346 1.00 90.88 174 ALA A C 1
ATOM 1356 O O . ALA A 1 174 ? 21.295 -1.344 -18.142 1.00 90.88 174 ALA A O 1
ATOM 1357 N N . ILE A 1 175 ? 20.025 -2.861 -19.204 1.00 88.69 175 ILE A N 1
ATOM 1358 C CA . ILE A 1 175 ? 21.110 -3.510 -19.937 1.00 88.69 175 ILE A CA 1
ATOM 1359 C C . ILE A 1 175 ? 21.171 -2.917 -21.339 1.00 88.69 175 ILE A C 1
ATOM 1361 O O . ILE A 1 175 ? 20.266 -3.138 -22.150 1.00 88.69 175 ILE A O 1
ATOM 1365 N N . GLY A 1 176 ? 22.231 -2.160 -21.611 1.00 85.56 176 GLY A N 1
ATOM 1366 C CA . GLY A 1 176 ? 22.498 -1.582 -22.922 1.00 85.56 176 GLY A CA 1
ATOM 1367 C C . GLY A 1 176 ? 23.245 -2.550 -23.837 1.00 85.56 176 GLY A C 1
ATOM 1368 O O . GLY A 1 176 ? 24.219 -3.183 -23.430 1.00 85.56 176 GLY A O 1
ATOM 1369 N N . GLY A 1 177 ? 22.805 -2.629 -25.089 1.00 84.38 177 GLY A N 1
ATOM 1370 C CA . GLY A 1 177 ? 23.495 -3.323 -26.171 1.00 84.38 177 GLY A CA 1
ATOM 1371 C C . GLY A 1 177 ? 24.078 -2.350 -27.200 1.00 84.38 177 GLY A C 1
ATOM 1372 O O . GLY A 1 177 ? 23.523 -1.272 -27.465 1.00 84.38 177 GLY A O 1
ATOM 1373 N N . ALA A 1 178 ? 25.186 -2.754 -27.818 1.00 77.56 178 ALA A N 1
ATOM 1374 C CA . ALA A 1 178 ? 25.743 -2.144 -29.021 1.00 77.56 178 ALA A CA 1
ATOM 1375 C C . ALA A 1 178 ? 26.062 -3.221 -30.068 1.00 77.56 178 ALA A C 1
ATOM 1377 O O . ALA A 1 178 ? 26.243 -4.391 -29.737 1.00 77.56 178 ALA A O 1
ATOM 1378 N N . ASP A 1 179 ? 26.090 -2.836 -31.343 1.00 73.19 179 ASP A N 1
ATOM 1379 C CA . ASP A 1 179 ? 26.546 -3.730 -32.403 1.00 73.19 179 ASP A CA 1
ATOM 1380 C C . ASP A 1 179 ? 28.072 -3.887 -32.362 1.00 73.19 179 ASP A C 1
ATOM 1382 O O . ASP A 1 179 ? 28.789 -3.035 -31.856 1.00 73.19 179 ASP A O 1
ATOM 1386 N N . GLU A 1 180 ? 28.592 -4.976 -32.931 1.00 67.81 180 GLU A N 1
ATOM 1387 C CA . GLU A 1 180 ? 30.040 -5.246 -33.016 1.00 67.81 180 GLU A CA 1
ATOM 1388 C C . GLU A 1 180 ? 30.749 -4.365 -34.069 1.00 67.81 180 GLU A C 1
ATOM 1390 O O . GLU A 1 180 ? 31.861 -4.654 -34.506 1.00 67.81 180 GLU A O 1
ATOM 1395 N N . THR A 1 181 ? 30.097 -3.298 -34.540 1.00 67.62 181 THR A N 1
ATOM 1396 C CA . THR A 1 181 ? 30.606 -2.478 -35.643 1.00 67.62 181 THR A CA 1
ATOM 1397 C C . THR A 1 181 ? 31.412 -1.310 -35.095 1.00 67.62 181 THR A C 1
ATOM 1399 O O . THR A 1 181 ? 30.853 -0.337 -34.607 1.00 67.62 181 THR A O 1
ATOM 1402 N N . GLY A 1 182 ? 32.735 -1.388 -35.220 1.00 71.00 182 GLY A N 1
ATOM 1403 C CA . GLY A 1 182 ? 33.657 -0.354 -34.747 1.00 71.00 182 GLY A CA 1
ATOM 1404 C C . GLY A 1 182 ? 34.448 -0.786 -33.508 1.00 71.00 182 GLY A C 1
ATOM 1405 O O . GLY A 1 182 ? 34.379 -1.949 -33.111 1.00 71.00 182 GLY A O 1
ATOM 1406 N N . PRO A 1 183 ? 35.250 0.121 -32.920 1.00 80.94 183 PRO A N 1
ATOM 1407 C CA . PRO A 1 183 ? 36.080 -0.198 -31.763 1.00 80.94 183 PRO A CA 1
ATOM 1408 C C . PRO A 1 183 ? 35.240 -0.650 -30.564 1.00 80.94 183 PRO A C 1
ATOM 1410 O O . PRO A 1 183 ? 34.257 0.002 -30.213 1.00 80.94 183 PRO A O 1
ATOM 1413 N N . GLU A 1 184 ? 35.669 -1.715 -29.886 1.00 79.94 184 GLU A N 1
ATOM 1414 C CA . GLU A 1 184 ? 34.993 -2.264 -28.700 1.00 79.94 184 GLU A CA 1
ATOM 1415 C C . GLU A 1 184 ? 34.747 -1.201 -27.619 1.00 79.94 184 GLU A C 1
ATOM 1417 O O . GLU A 1 184 ? 33.657 -1.117 -27.057 1.00 79.94 184 GLU A O 1
ATOM 1422 N N . THR A 1 185 ? 35.725 -0.319 -27.392 1.00 82.81 185 THR A N 1
ATOM 1423 C CA . THR A 1 185 ? 35.613 0.799 -26.444 1.00 82.81 185 THR A CA 1
ATOM 1424 C C . THR A 1 185 ? 34.472 1.754 -26.793 1.00 82.81 185 THR A C 1
ATOM 1426 O O . THR A 1 185 ? 33.773 2.229 -25.901 1.00 82.81 185 THR A O 1
ATOM 1429 N N . MET A 1 186 ? 34.240 2.010 -28.083 1.00 83.00 186 MET A N 1
ATOM 1430 C CA . MET A 1 186 ? 33.145 2.859 -28.551 1.00 83.00 186 MET A CA 1
ATOM 1431 C C . MET A 1 186 ? 31.792 2.171 -28.361 1.00 83.00 186 MET A C 1
ATOM 1433 O O . MET A 1 186 ? 30.836 2.801 -27.912 1.00 83.00 186 MET A O 1
ATOM 1437 N N . ASN A 1 187 ? 31.721 0.869 -28.639 1.00 82.62 187 ASN A N 1
ATOM 1438 C CA . ASN A 1 187 ? 30.508 0.076 -28.452 1.00 82.62 187 ASN A CA 1
ATOM 1439 C C . ASN A 1 187 ? 30.122 -0.006 -26.967 1.00 82.62 187 ASN A C 1
ATOM 1441 O O . ASN A 1 187 ? 28.949 0.153 -26.630 1.00 82.62 187 ASN A O 1
ATOM 1445 N N . LEU A 1 188 ? 31.104 -0.149 -26.070 1.00 84.31 188 LEU A N 1
ATOM 1446 C CA . LEU A 1 188 ? 30.904 -0.134 -24.619 1.00 84.31 188 LEU A CA 1
ATOM 1447 C C . LEU A 1 188 ? 30.353 1.212 -24.124 1.00 84.31 188 LEU A C 1
ATOM 1449 O O . LEU A 1 188 ? 29.375 1.254 -23.370 1.00 84.31 188 LEU A O 1
ATOM 1453 N N . LEU A 1 189 ? 30.955 2.318 -24.576 1.00 86.94 189 LEU A N 1
ATOM 1454 C CA . LEU A 1 189 ? 30.486 3.667 -24.258 1.00 86.94 189 LEU A CA 1
ATOM 1455 C C . LEU A 1 189 ? 29.059 3.887 -24.767 1.00 86.94 189 LEU A C 1
ATOM 1457 O O . LEU A 1 189 ? 28.224 4.423 -24.040 1.00 86.94 189 LEU A O 1
ATOM 1461 N N . LEU A 1 190 ? 28.756 3.429 -25.983 1.00 88.56 190 LEU A N 1
ATOM 1462 C CA . LEU A 1 190 ? 27.440 3.587 -26.590 1.00 88.56 190 LEU A CA 1
ATOM 1463 C C . LEU A 1 190 ? 26.365 2.753 -25.879 1.00 88.56 190 LEU A C 1
ATOM 1465 O O . LEU A 1 190 ? 25.276 3.263 -25.612 1.00 88.56 190 LEU A O 1
ATOM 1469 N N . ALA A 1 191 ? 26.665 1.500 -25.533 1.00 87.25 191 ALA A N 1
ATOM 1470 C CA . ALA A 1 191 ? 25.786 0.639 -24.745 1.00 87.25 191 ALA A CA 1
ATOM 1471 C C . ALA A 1 191 ? 25.467 1.266 -23.378 1.00 87.25 191 ALA A C 1
ATOM 1473 O O . ALA A 1 191 ? 24.298 1.394 -23.005 1.00 87.25 191 ALA A O 1
ATOM 1474 N N . THR A 1 192 ? 26.495 1.753 -22.679 1.00 89.88 192 THR A N 1
ATOM 1475 C CA . THR A 1 192 ? 26.341 2.449 -21.394 1.00 89.88 192 THR A CA 1
ATOM 1476 C C . THR A 1 192 ? 25.488 3.708 -21.545 1.00 89.88 192 THR A C 1
ATOM 1478 O O . THR A 1 192 ? 24.530 3.906 -20.798 1.00 89.88 192 THR A O 1
ATOM 1481 N N . ALA A 1 193 ? 25.779 4.536 -22.554 1.00 90.81 193 ALA A N 1
ATOM 1482 C CA . ALA A 1 193 ? 25.033 5.761 -22.816 1.00 90.81 193 ALA A CA 1
ATOM 1483 C C . ALA A 1 193 ? 23.544 5.481 -23.064 1.00 90.81 193 ALA A C 1
ATOM 1485 O O . ALA A 1 193 ? 22.701 6.167 -22.498 1.00 90.81 193 ALA A O 1
ATOM 1486 N N . ARG A 1 194 ? 23.200 4.441 -23.835 1.00 92.44 194 ARG A N 1
ATOM 1487 C CA . ARG A 1 194 ? 21.805 4.041 -24.098 1.00 92.44 194 ARG A CA 1
ATOM 1488 C C . ARG A 1 194 ? 21.049 3.642 -22.832 1.00 92.44 194 ARG A C 1
ATOM 1490 O O . ARG A 1 194 ? 19.898 4.043 -22.660 1.00 92.44 194 ARG A O 1
ATOM 1497 N N . ALA A 1 195 ? 21.673 2.865 -21.946 1.00 90.56 195 ALA A N 1
ATOM 1498 C CA . ALA A 1 195 ? 21.070 2.492 -20.667 1.00 90.56 195 ALA A CA 1
ATOM 1499 C C . ALA A 1 195 ? 20.825 3.731 -19.788 1.00 90.56 195 ALA A C 1
ATOM 1501 O O . ALA A 1 195 ? 19.720 3.926 -19.277 1.00 90.56 195 ALA A O 1
ATOM 1502 N N . HIS A 1 196 ? 21.818 4.622 -19.703 1.00 92.69 196 HIS A N 1
ATOM 1503 C CA . HIS A 1 196 ? 21.702 5.890 -18.982 1.00 92.69 196 HIS A CA 1
ATOM 1504 C C . HIS A 1 196 ? 20.602 6.788 -19.556 1.00 92.69 196 HIS A C 1
ATOM 1506 O O . HIS A 1 196 ? 19.833 7.361 -18.788 1.00 92.69 196 HIS A O 1
ATOM 1512 N N . THR A 1 197 ? 20.482 6.896 -20.882 1.00 93.56 197 THR A N 1
ATOM 1513 C CA . THR A 1 197 ? 19.444 7.714 -21.523 1.00 93.56 197 THR A CA 1
ATOM 1514 C C . THR A 1 197 ? 18.044 7.236 -21.152 1.00 93.56 197 THR A C 1
ATOM 1516 O O . THR A 1 197 ? 17.177 8.059 -20.865 1.00 93.56 197 THR A O 1
ATOM 1519 N N . VAL A 1 198 ? 17.815 5.921 -21.111 1.00 93.19 198 VAL A N 1
ATOM 1520 C CA . VAL A 1 198 ? 16.517 5.359 -20.711 1.00 93.19 198 VAL A CA 1
ATOM 1521 C C . VAL A 1 198 ? 16.224 5.640 -19.237 1.00 93.19 198 VAL A C 1
ATOM 1523 O O . VAL A 1 198 ? 15.141 6.124 -18.924 1.00 93.19 198 VAL A O 1
ATOM 1526 N N . ILE A 1 199 ? 17.188 5.415 -18.338 1.00 92.88 199 ILE A N 1
ATOM 1527 C CA . ILE A 1 199 ? 17.027 5.710 -16.902 1.00 92.88 199 ILE A CA 1
ATOM 1528 C C . ILE A 1 199 ? 16.751 7.201 -16.675 1.00 92.88 199 ILE A C 1
ATOM 1530 O O . ILE A 1 199 ? 15.836 7.562 -15.936 1.00 92.88 199 ILE A O 1
ATOM 1534 N N . ALA A 1 200 ? 17.498 8.082 -17.344 1.00 92.81 200 ALA A N 1
ATOM 1535 C CA . ALA A 1 200 ? 17.289 9.523 -17.262 1.00 92.81 200 ALA A CA 1
ATOM 1536 C C . ALA A 1 200 ? 15.878 9.913 -17.734 1.00 92.81 200 ALA A C 1
ATOM 1538 O O . ALA A 1 200 ? 15.197 10.681 -17.058 1.00 92.81 200 ALA A O 1
ATOM 1539 N N . ALA A 1 201 ? 15.400 9.328 -18.837 1.00 91.94 201 ALA A N 1
ATOM 1540 C CA . ALA A 1 201 ? 14.049 9.561 -19.346 1.00 91.94 201 ALA A CA 1
ATOM 1541 C C . ALA A 1 201 ? 12.943 9.023 -18.411 1.00 91.94 201 ALA A C 1
ATOM 1543 O O . ALA A 1 201 ? 11.830 9.555 -18.384 1.00 91.94 201 ALA A O 1
ATOM 1544 N N . LEU A 1 202 ? 13.239 7.996 -17.608 1.00 90.69 202 LEU A N 1
ATOM 1545 C CA . LEU A 1 202 ? 12.331 7.468 -16.585 1.00 90.69 202 LEU A CA 1
ATOM 1546 C C . LEU A 1 202 ? 12.300 8.315 -15.303 1.00 90.69 202 LEU A C 1
ATOM 1548 O O . LEU A 1 202 ? 11.365 8.167 -14.518 1.00 90.69 202 LEU A O 1
ATOM 1552 N N . GLY A 1 203 ? 13.220 9.267 -15.129 1.00 88.94 203 GLY A N 1
ATOM 1553 C CA . GLY A 1 203 ? 13.262 10.171 -13.973 1.00 88.94 203 GLY A CA 1
ATOM 1554 C C . GLY A 1 203 ? 14.513 10.038 -13.104 1.00 88.94 203 GLY A C 1
ATOM 1555 O O . GLY A 1 203 ? 14.589 10.687 -12.065 1.00 88.94 203 GLY A O 1
ATOM 1556 N N . GLY A 1 204 ? 15.503 9.245 -13.528 1.00 89.50 204 GLY A N 1
ATOM 1557 C CA . GLY A 1 204 ? 16.796 9.120 -12.855 1.00 89.50 204 GLY A CA 1
ATOM 1558 C C . GLY A 1 204 ? 17.017 7.772 -12.153 1.00 89.50 204 GLY A C 1
ATOM 1559 O O . GLY A 1 204 ? 16.242 6.836 -12.334 1.00 89.50 204 GLY A O 1
ATOM 1560 N N . PRO A 1 205 ? 18.109 7.646 -11.374 1.00 84.75 205 PRO A N 1
ATOM 1561 C CA . PRO A 1 205 ? 18.575 6.369 -10.824 1.00 84.75 205 PRO A CA 1
ATOM 1562 C C . PRO A 1 205 ? 17.710 5.816 -9.678 1.00 84.75 205 PRO A C 1
ATOM 1564 O O . PRO A 1 205 ? 17.884 4.667 -9.278 1.00 84.75 205 PRO A O 1
ATOM 1567 N N . SER A 1 206 ? 16.775 6.606 -9.154 1.00 84.44 206 SER A N 1
ATOM 1568 C CA . SER A 1 206 ? 15.872 6.206 -8.074 1.00 84.44 206 SER A CA 1
ATOM 1569 C C . SER A 1 206 ? 14.436 6.482 -8.481 1.00 84.44 206 SER A C 1
ATOM 1571 O O . SER A 1 206 ? 14.140 7.538 -9.038 1.00 84.44 206 SER A O 1
ATOM 1573 N N . PHE A 1 207 ? 13.541 5.552 -8.163 1.00 84.06 207 PHE A N 1
ATOM 1574 C CA . PHE A 1 207 ? 12.120 5.682 -8.466 1.00 84.06 207 PHE A CA 1
ATOM 1575 C C . PHE A 1 207 ? 11.317 5.398 -7.201 1.00 84.06 207 PHE A C 1
ATOM 1577 O O . PHE A 1 207 ? 11.013 4.260 -6.867 1.00 84.06 207 PHE A O 1
ATOM 1584 N N . GLY A 1 208 ? 11.046 6.451 -6.432 1.00 82.75 208 GLY A N 1
ATOM 1585 C CA . GLY A 1 208 ? 10.554 6.301 -5.063 1.00 82.75 208 GLY A CA 1
ATOM 1586 C C . GLY A 1 208 ? 11.622 5.737 -4.116 1.00 82.75 208 GLY A C 1
ATOM 1587 O O . GLY A 1 208 ? 12.820 5.893 -4.344 1.00 82.75 208 GLY A O 1
ATOM 1588 N N . SER A 1 209 ? 11.184 5.114 -3.020 1.00 85.06 209 SER A N 1
ATOM 1589 C CA . SER A 1 209 ? 12.049 4.625 -1.933 1.00 85.06 209 SER A CA 1
ATOM 1590 C C . SER A 1 209 ? 12.385 3.129 -1.994 1.00 85.06 209 SER A C 1
ATOM 1592 O O . SER A 1 209 ? 13.189 2.669 -1.187 1.00 85.06 209 SER A O 1
ATOM 1594 N N . HIS A 1 210 ? 11.767 2.365 -2.903 1.00 88.31 210 HIS A N 1
ATOM 1595 C CA 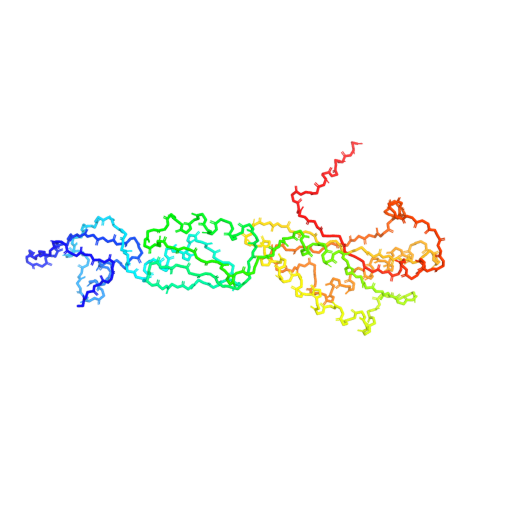. HIS A 1 210 ? 11.880 0.899 -2.951 1.00 88.31 210 HIS A CA 1
ATOM 1596 C C . HIS A 1 210 ? 12.373 0.357 -4.301 1.00 88.31 210 HIS A C 1
ATOM 1598 O O . HIS A 1 210 ? 12.611 -0.848 -4.410 1.00 88.31 210 HIS A O 1
ATOM 1604 N N . LEU A 1 211 ? 12.581 1.222 -5.301 1.00 92.06 211 LEU A N 1
ATOM 1605 C CA . LEU A 1 211 ? 13.186 0.880 -6.586 1.00 92.06 211 LEU A CA 1
ATOM 1606 C C . LEU A 1 211 ? 14.491 1.646 -6.803 1.00 92.06 211 LEU A C 1
ATOM 1608 O O . LEU A 1 211 ? 14.554 2.871 -6.676 1.00 92.06 211 LEU A O 1
ATOM 1612 N N . THR A 1 212 ? 15.530 0.919 -7.207 1.00 92.75 212 THR A N 1
ATOM 1613 C CA . THR A 1 212 ? 16.798 1.493 -7.673 1.00 92.75 212 THR A CA 1
ATOM 1614 C C . THR A 1 212 ? 17.095 1.018 -9.082 1.00 92.75 212 THR A C 1
ATOM 1616 O O . THR A 1 212 ? 16.996 -0.174 -9.374 1.00 92.75 212 THR A O 1
ATOM 1619 N N . PHE A 1 213 ? 17.499 1.954 -9.931 1.00 90.75 213 PHE A N 1
ATOM 1620 C CA . PHE A 1 213 ? 17.987 1.672 -11.266 1.00 90.75 213 PHE A CA 1
ATOM 1621 C C . PHE A 1 213 ? 19.502 1.511 -11.269 1.00 90.75 213 PHE A C 1
ATOM 1623 O O . PHE A 1 213 ? 20.236 2.341 -10.732 1.00 90.75 213 PHE A O 1
ATOM 1630 N N . THR A 1 214 ? 19.968 0.458 -11.928 1.00 90.69 214 THR A N 1
ATOM 1631 C CA . THR A 1 214 ? 21.387 0.225 -12.211 1.00 90.69 214 THR A CA 1
ATOM 1632 C C . THR A 1 214 ? 21.593 0.067 -13.708 1.00 90.69 214 THR A C 1
ATOM 1634 O O . THR A 1 214 ? 20.642 -0.126 -14.467 1.00 90.69 214 THR A O 1
ATOM 1637 N N . THR A 1 215 ? 22.838 0.178 -14.153 1.00 88.12 215 THR A N 1
ATOM 1638 C CA . THR A 1 215 ? 23.197 0.008 -15.560 1.00 88.12 215 THR A CA 1
ATOM 1639 C C . THR A 1 215 ? 24.071 -1.217 -15.723 1.00 88.12 215 THR A C 1
ATOM 1641 O O . THR A 1 215 ? 24.965 -1.472 -14.919 1.00 88.12 215 THR A O 1
ATOM 1644 N N . GLY A 1 216 ? 23.783 -1.970 -16.775 1.00 83.38 216 GLY A N 1
ATOM 1645 C CA . GLY A 1 216 ? 24.524 -3.147 -17.189 1.00 83.38 216 GLY A CA 1
ATOM 1646 C C . GLY A 1 216 ? 24.821 -3.084 -18.681 1.00 83.38 216 GLY A C 1
ATOM 1647 O O . GLY A 1 216 ? 24.256 -2.273 -19.422 1.00 83.38 216 GLY A O 1
ATOM 1648 N N . ILE A 1 217 ? 25.715 -3.955 -19.134 1.00 80.44 217 ILE A N 1
ATOM 1649 C CA . ILE A 1 217 ? 26.082 -4.068 -20.546 1.00 80.44 217 ILE A CA 1
ATOM 1650 C C . ILE A 1 217 ? 25.935 -5.525 -20.963 1.00 80.44 217 ILE A C 1
ATOM 1652 O O . ILE A 1 217 ? 26.369 -6.434 -20.252 1.00 80.44 217 ILE A O 1
ATOM 1656 N N . GLU A 1 218 ? 25.315 -5.748 -22.120 1.00 70.69 218 GLU A N 1
ATOM 1657 C CA . GLU A 1 218 ? 25.142 -7.087 -22.678 1.00 70.69 218 GLU A CA 1
ATOM 1658 C C . GLU A 1 218 ? 26.520 -7.650 -23.082 1.00 70.69 218 GLU A C 1
ATOM 1660 O O . GLU A 1 218 ? 27.125 -7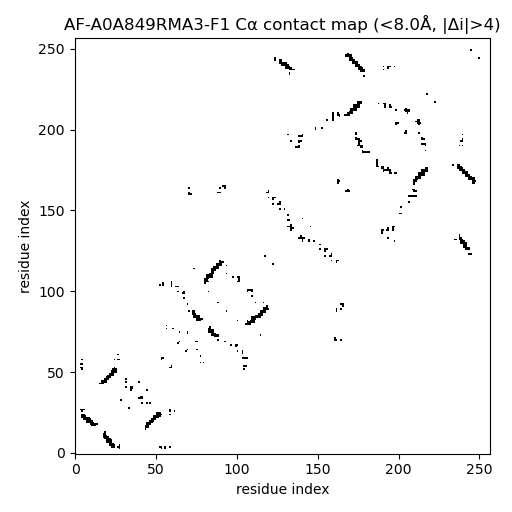.229 -24.064 1.00 70.69 218 GLU A O 1
ATOM 1665 N N . THR A 1 219 ? 27.057 -8.590 -22.297 1.00 56.47 219 THR A N 1
ATOM 1666 C CA . THR A 1 219 ? 28.290 -9.331 -22.624 1.00 56.47 219 THR A CA 1
ATOM 1667 C C . THR A 1 219 ? 27.941 -10.646 -23.320 1.00 56.47 219 THR A C 1
ATOM 1669 O O . THR A 1 219 ? 26.922 -11.258 -23.003 1.00 56.47 219 THR A O 1
ATOM 1672 N N . MET A 1 220 ? 28.782 -11.141 -24.240 1.00 45.06 220 MET A N 1
ATOM 1673 C CA . MET A 1 220 ? 28.526 -12.371 -25.026 1.00 45.06 220 MET A CA 1
ATOM 1674 C C . MET A 1 220 ? 28.144 -13.6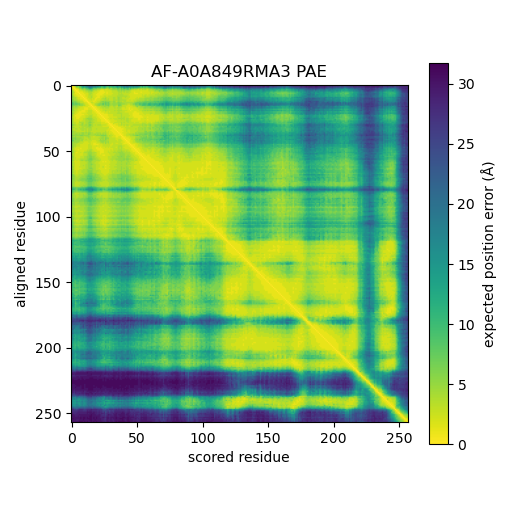15 -24.187 1.00 45.06 220 MET A C 1
ATOM 1676 O O . MET A 1 220 ? 27.465 -14.522 -24.677 1.00 45.06 220 MET A O 1
ATOM 1680 N N . SER A 1 221 ? 28.500 -13.641 -22.901 1.00 40.34 221 SER A N 1
ATOM 1681 C CA . SER A 1 221 ? 28.093 -14.644 -21.907 1.00 40.34 221 SER A CA 1
ATOM 1682 C C . SER A 1 221 ? 26.570 -14.720 -21.688 1.00 40.34 221 SER A C 1
ATOM 1684 O O . SER A 1 221 ? 26.038 -15.793 -21.409 1.00 40.34 221 SER A O 1
ATOM 1686 N N . THR A 1 222 ? 25.848 -13.606 -21.849 1.00 42.56 222 THR A N 1
ATOM 1687 C CA . THR A 1 222 ? 24.380 -13.518 -21.689 1.00 42.56 222 THR A CA 1
ATOM 1688 C C . THR A 1 222 ? 23.607 -13.980 -22.931 1.00 42.56 222 THR A C 1
ATOM 1690 O O . THR A 1 222 ? 22.526 -14.559 -22.809 1.00 42.56 222 THR A O 1
ATOM 1693 N N . VAL A 1 223 ? 24.199 -13.855 -24.124 1.00 44.06 223 VAL A N 1
ATOM 1694 C CA . VAL A 1 223 ? 23.607 -14.271 -25.414 1.00 44.06 223 VAL A CA 1
ATOM 1695 C C . VAL A 1 223 ? 23.523 -15.804 -25.551 1.00 44.06 223 VAL A C 1
ATOM 1697 O O . VAL A 1 223 ? 22.667 -16.335 -26.263 1.00 44.06 223 VAL A O 1
ATOM 1700 N N . SER A 1 224 ? 24.357 -16.547 -24.816 1.00 39.41 224 SER A N 1
ATOM 1701 C CA . SER A 1 224 ? 24.461 -18.013 -24.923 1.00 39.41 224 SER A CA 1
ATOM 1702 C C . SER A 1 224 ? 23.280 -18.801 -24.329 1.00 39.41 224 SER A C 1
ATOM 1704 O O . SER A 1 224 ? 23.224 -20.018 -24.491 1.00 39.41 224 SER A O 1
ATOM 1706 N N . ARG A 1 225 ? 22.287 -18.146 -23.703 1.00 40.47 225 ARG A N 1
ATOM 1707 C CA . ARG A 1 225 ? 21.034 -18.807 -23.274 1.00 40.47 225 ARG A CA 1
ATOM 1708 C C . ARG A 1 225 ? 19.914 -18.795 -24.328 1.00 40.47 225 ARG A C 1
ATOM 1710 O O . ARG A 1 225 ? 18.873 -19.399 -24.091 1.00 40.47 225 ARG A O 1
ATOM 1717 N N . GLY A 1 226 ? 20.114 -18.197 -25.510 1.00 32.88 226 GLY A N 1
ATOM 1718 C CA . GLY A 1 226 ? 19.069 -18.103 -26.541 1.00 32.88 226 GLY A CA 1
ATOM 1719 C C . GLY A 1 226 ? 19.577 -18.109 -27.989 1.00 32.88 226 GLY A C 1
ATOM 1720 O O . GLY A 1 226 ? 19.893 -17.061 -28.545 1.00 32.88 226 GLY A O 1
ATOM 1721 N N . ARG A 1 227 ? 19.609 -19.314 -28.583 1.00 33.69 227 ARG A N 1
ATOM 1722 C CA . ARG A 1 227 ? 19.575 -19.710 -30.018 1.00 33.69 227 ARG A CA 1
ATOM 1723 C C . ARG A 1 227 ? 20.050 -18.735 -31.127 1.00 33.69 227 ARG A C 1
ATOM 1725 O O . ARG A 1 227 ? 19.570 -17.617 -31.260 1.00 33.69 227 ARG A O 1
ATOM 1732 N N . ALA A 1 228 ? 20.890 -19.307 -32.006 1.00 32.12 228 ALA A N 1
ATOM 1733 C CA . ALA A 1 228 ? 21.103 -19.112 -33.458 1.00 32.12 228 ALA A CA 1
ATOM 1734 C C . ALA A 1 228 ? 21.293 -17.693 -34.053 1.00 32.12 228 ALA A C 1
ATOM 1736 O O . ALA A 1 228 ? 20.716 -16.701 -33.618 1.00 32.12 228 ALA A O 1
ATOM 1737 N N . GLN A 1 229 ? 22.161 -17.614 -35.065 1.00 39.88 229 GLN A N 1
ATOM 1738 C CA . GLN A 1 229 ? 22.642 -16.396 -35.726 1.00 39.88 229 GLN A CA 1
ATOM 1739 C C . GLN A 1 229 ? 21.863 -16.142 -37.032 1.00 39.88 229 GLN A C 1
ATOM 1741 O O . GLN A 1 229 ? 21.887 -16.981 -37.927 1.00 39.88 229 GLN A O 1
ATOM 1746 N N . THR A 1 230 ? 21.196 -14.990 -37.160 1.00 35.38 230 THR A N 1
ATOM 1747 C CA . THR A 1 230 ? 20.561 -14.505 -38.406 1.00 35.38 230 THR A CA 1
ATOM 1748 C C . THR A 1 230 ? 20.680 -12.972 -38.525 1.00 35.38 230 THR A C 1
ATOM 1750 O O . THR A 1 230 ? 20.890 -12.303 -37.510 1.00 35.38 230 THR A O 1
ATOM 1753 N N . PRO A 1 231 ? 20.546 -12.378 -39.733 1.00 38.47 231 PRO A N 1
ATOM 1754 C CA . PRO A 1 231 ? 20.746 -10.938 -39.989 1.00 38.47 231 PRO A CA 1
ATOM 1755 C C . PRO A 1 231 ? 19.855 -9.994 -39.159 1.00 38.47 231 PRO A C 1
ATOM 1757 O O . PRO A 1 231 ? 20.223 -8.840 -38.934 1.00 38.47 231 PRO A O 1
ATOM 1760 N N . ASP A 1 232 ? 18.730 -10.500 -38.645 1.00 43.84 232 ASP A N 1
ATOM 1761 C CA . ASP A 1 232 ? 17.801 -9.800 -37.746 1.00 43.84 232 ASP A CA 1
ATOM 1762 C C . ASP A 1 232 ? 18.405 -9.499 -36.353 1.00 43.84 232 ASP A C 1
ATOM 1764 O O . ASP A 1 232 ? 17.944 -8.600 -35.645 1.00 43.84 232 ASP A O 1
ATOM 1768 N N . LYS A 1 233 ? 19.506 -10.172 -35.962 1.00 47.25 233 LYS A N 1
ATOM 1769 C CA . LYS A 1 233 ? 20.191 -9.928 -34.677 1.00 47.25 233 LYS A CA 1
ATOM 1770 C C . LYS A 1 233 ? 20.915 -8.584 -34.575 1.00 47.25 233 LYS A C 1
ATOM 1772 O O . LYS A 1 233 ? 21.086 -8.089 -33.468 1.00 47.25 233 LYS A O 1
ATOM 1777 N N . ARG A 1 234 ? 21.267 -7.922 -35.685 1.00 49.34 234 ARG A N 1
ATOM 1778 C CA . ARG A 1 234 ? 21.934 -6.600 -35.620 1.00 49.34 234 ARG A CA 1
ATOM 1779 C C . ARG A 1 234 ? 21.031 -5.520 -35.019 1.00 49.34 234 ARG A C 1
ATOM 1781 O O . ARG A 1 234 ? 21.513 -4.630 -34.331 1.00 49.34 234 ARG A O 1
ATOM 1788 N N . LYS A 1 235 ? 19.714 -5.620 -35.240 1.00 48.06 235 LYS A N 1
ATOM 1789 C CA . LYS A 1 235 ? 18.716 -4.772 -34.566 1.00 48.06 235 LYS A CA 1
ATOM 1790 C C . LYS A 1 235 ? 18.496 -5.200 -33.111 1.00 48.06 235 LYS A C 1
ATOM 1792 O O . LYS A 1 235 ? 18.269 -4.338 -32.270 1.00 48.06 235 LYS A O 1
ATOM 1797 N N . LEU A 1 236 ? 18.614 -6.497 -32.809 1.00 52.25 236 LEU A N 1
ATOM 1798 C CA . LEU A 1 236 ? 18.505 -7.038 -31.445 1.00 52.25 236 LEU A CA 1
ATOM 1799 C C . LEU A 1 236 ? 19.668 -6.622 -30.530 1.00 52.25 236 LEU A C 1
ATOM 1801 O O . LEU A 1 236 ? 19.462 -6.560 -29.326 1.00 52.25 236 LEU A O 1
ATOM 1805 N N . LEU A 1 237 ? 20.841 -6.295 -31.082 1.00 64.06 237 LEU A N 1
ATOM 1806 C CA . LEU A 1 237 ? 22.010 -5.819 -30.327 1.00 64.06 237 LEU A CA 1
ATOM 1807 C C . LEU A 1 237 ? 21.994 -4.307 -30.056 1.00 64.06 237 LEU A C 1
ATOM 1809 O O . LEU A 1 237 ? 22.773 -3.823 -29.250 1.00 64.06 237 LEU A O 1
ATOM 1813 N N . ARG A 1 238 ? 21.116 -3.529 -30.703 1.00 76.62 238 ARG A N 1
ATOM 1814 C CA . ARG A 1 238 ? 20.996 -2.072 -30.491 1.00 76.62 238 ARG A CA 1
ATOM 1815 C C . ARG A 1 238 ? 19.785 -1.744 -29.637 1.00 76.62 238 ARG A C 1
ATOM 1817 O O . ARG A 1 238 ? 18.900 -0.994 -30.057 1.00 76.62 238 ARG A O 1
ATOM 1824 N N . ARG A 1 239 ? 19.710 -2.351 -28.458 1.00 82.81 239 ARG A N 1
ATOM 1825 C CA . ARG A 1 239 ? 18.586 -2.143 -27.552 1.00 82.81 239 ARG A CA 1
ATOM 1826 C C . ARG A 1 239 ? 19.030 -1.918 -26.124 1.00 82.81 239 ARG A C 1
ATOM 1828 O O . ARG A 1 239 ? 20.061 -2.430 -25.711 1.00 82.81 239 ARG A O 1
ATOM 1835 N N . THR A 1 240 ? 18.195 -1.214 -25.378 1.00 81.06 240 THR A N 1
ATOM 1836 C CA . THR A 1 240 ? 18.194 -1.294 -23.920 1.00 81.06 240 THR A CA 1
ATOM 1837 C C . THR A 1 240 ? 17.060 -2.220 -23.508 1.00 81.06 240 THR A C 1
ATOM 1839 O O . THR A 1 240 ? 15.920 -2.032 -23.945 1.00 81.06 240 THR A O 1
ATOM 1842 N N . SER A 1 241 ? 17.378 -3.229 -22.706 1.00 87.19 241 SER A N 1
ATOM 1843 C CA . SER A 1 241 ? 16.418 -4.147 -22.080 1.00 87.19 241 SER A CA 1
ATOM 1844 C C . SER A 1 241 ? 16.501 -4.035 -20.560 1.00 87.19 241 SER A C 1
ATOM 1846 O O . SER A 1 241 ? 17.401 -3.368 -20.050 1.00 87.19 241 SER A O 1
ATOM 1848 N N . PHE A 1 242 ? 15.568 -4.657 -19.844 1.00 86.56 242 PHE A N 1
ATOM 1849 C CA . PHE A 1 242 ? 15.546 -4.616 -18.385 1.00 86.56 242 PHE A CA 1
ATOM 1850 C C . PHE A 1 242 ? 15.713 -6.001 -17.787 1.00 86.56 242 PHE A C 1
ATOM 1852 O O . PHE A 1 242 ? 15.143 -6.978 -18.276 1.00 86.56 242 PHE A O 1
ATOM 1859 N N . PHE A 1 243 ? 16.457 -6.053 -16.691 1.00 87.06 243 PHE A N 1
ATOM 1860 C CA . PHE A 1 243 ? 16.479 -7.181 -15.784 1.00 87.06 243 PHE A CA 1
ATOM 1861 C C . PHE A 1 243 ? 16.096 -6.699 -14.387 1.00 87.06 243 PHE A C 1
ATOM 1863 O O . PHE A 1 243 ? 16.844 -5.989 -13.718 1.00 87.06 243 PHE A O 1
ATOM 1870 N N . THR A 1 244 ? 14.896 -7.070 -13.955 1.00 87.31 244 THR A N 1
ATOM 1871 C CA . THR A 1 244 ? 14.360 -6.673 -12.653 1.00 87.31 244 THR A CA 1
ATOM 1872 C C . THR A 1 244 ? 14.442 -7.828 -11.664 1.00 87.31 244 THR A C 1
ATOM 1874 O O . THR A 1 244 ? 14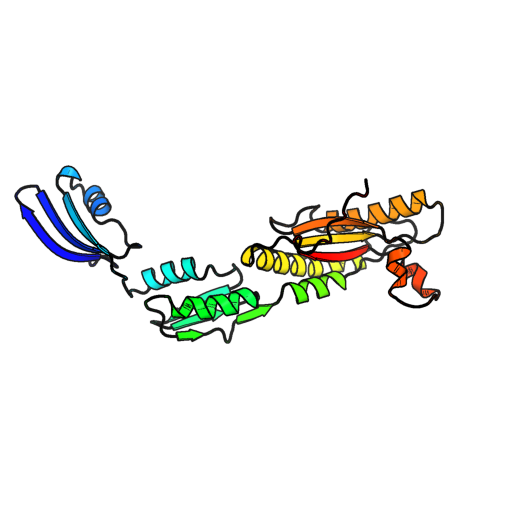.039 -8.950 -11.973 1.00 87.31 244 THR A O 1
ATOM 1877 N N . SER A 1 245 ? 14.947 -7.558 -10.460 1.00 86.56 245 SER A N 1
ATOM 1878 C CA . SER A 1 245 ? 15.088 -8.554 -9.393 1.00 86.56 245 SER A CA 1
ATOM 1879 C C . SER A 1 245 ? 14.860 -7.956 -8.004 1.00 86.56 245 SER A C 1
ATOM 1881 O O . SER A 1 245 ? 15.037 -6.761 -7.777 1.00 86.56 245 SER A O 1
ATOM 1883 N N . ILE A 1 246 ? 14.466 -8.798 -7.050 1.00 86.38 246 ILE A N 1
ATOM 1884 C CA . ILE A 1 246 ? 14.340 -8.420 -5.637 1.00 86.38 246 ILE A CA 1
ATOM 1885 C C . ILE A 1 246 ? 15.733 -8.508 -4.995 1.00 86.38 246 ILE A C 1
ATOM 1887 O O . ILE A 1 246 ? 16.406 -9.529 -5.137 1.00 86.38 246 ILE A O 1
ATOM 1891 N N . LYS A 1 247 ? 16.164 -7.462 -4.275 1.00 76.88 247 LYS A N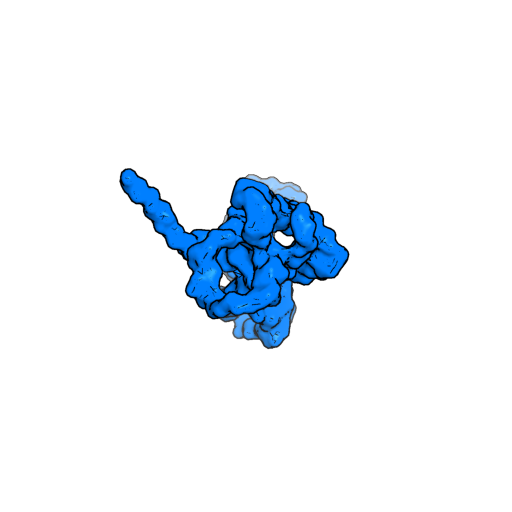 1
ATOM 1892 C CA . LYS A 1 247 ? 17.531 -7.302 -3.737 1.00 76.88 247 LYS A CA 1
ATOM 1893 C C . LYS A 1 247 ? 17.998 -8.483 -2.870 1.00 76.88 247 LYS A C 1
ATOM 1895 O O . LYS A 1 247 ? 19.145 -8.901 -2.992 1.00 76.88 247 LYS A O 1
ATOM 1900 N N . ASP A 1 248 ? 17.103 -9.084 -2.085 1.00 58.25 248 ASP A N 1
ATOM 1901 C CA . ASP A 1 248 ? 17.409 -10.248 -1.231 1.00 58.25 248 ASP A CA 1
ATOM 1902 C C . ASP A 1 248 ? 17.621 -11.566 -2.009 1.00 58.25 248 ASP A C 1
ATOM 1904 O O . ASP A 1 248 ? 17.955 -12.593 -1.423 1.00 58.25 248 ASP A O 1
ATOM 1908 N N . LYS A 1 249 ? 17.461 -11.551 -3.340 1.00 50.09 249 LYS A N 1
ATOM 1909 C CA . LYS A 1 249 ? 17.770 -12.661 -4.257 1.00 50.09 249 LYS A CA 1
ATOM 1910 C C . LYS A 1 249 ? 18.925 -12.345 -5.219 1.00 50.09 249 LYS A C 1
ATOM 1912 O O . LYS A 1 249 ? 19.042 -12.998 -6.256 1.00 50.09 249 LYS A O 1
ATOM 1917 N N . MET A 1 250 ? 19.793 -11.380 -4.911 1.00 37.56 250 MET A N 1
ATOM 1918 C CA . MET A 1 250 ? 21.066 -11.269 -5.630 1.00 37.56 250 MET A CA 1
ATOM 1919 C C . MET A 1 250 ? 21.985 -12.433 -5.221 1.00 37.56 250 MET A C 1
ATOM 1921 O O . MET A 1 250 ? 22.221 -12.613 -4.023 1.00 37.56 250 MET A O 1
ATOM 1925 N N . PRO A 1 251 ? 22.533 -13.234 -6.158 1.00 35.66 251 PRO A N 1
ATOM 1926 C CA . PRO A 1 251 ? 23.641 -14.111 -5.817 1.00 35.66 251 PRO A CA 1
ATOM 1927 C C . PRO A 1 251 ? 24.775 -13.226 -5.301 1.00 35.66 251 PRO A C 1
ATOM 1929 O O . PRO A 1 251 ? 25.224 -12.316 -5.999 1.00 35.66 251 PRO A O 1
ATOM 1932 N N . GLN A 1 252 ? 25.206 -13.464 -4.061 1.00 32.44 252 GLN A N 1
ATOM 1933 C CA . GLN A 1 252 ? 26.394 -12.808 -3.541 1.00 32.44 252 GLN A CA 1
ATOM 1934 C C . GLN A 1 252 ? 27.562 -13.176 -4.451 1.00 32.44 252 GLN A C 1
ATOM 1936 O O . GLN A 1 252 ? 27.963 -14.339 -4.525 1.00 32.44 252 GLN A O 1
ATOM 1941 N N . VAL A 1 253 ? 28.089 -12.186 -5.169 1.00 38.62 253 VAL A N 1
ATOM 1942 C CA . VAL A 1 253 ? 29.390 -12.307 -5.814 1.00 38.62 253 VAL A CA 1
ATOM 1943 C C . VAL A 1 253 ? 30.396 -12.360 -4.675 1.00 38.62 253 VAL A C 1
ATOM 1945 O O . VAL A 1 253 ? 30.745 -11.339 -4.087 1.00 38.62 253 VAL A O 1
ATOM 1948 N N . VAL A 1 254 ? 30.786 -13.578 -4.308 1.00 33.00 254 VAL A N 1
ATOM 1949 C CA . VAL A 1 254 ? 31.902 -13.823 -3.400 1.00 33.00 254 VAL A CA 1
ATOM 1950 C C . VAL A 1 254 ? 33.143 -13.231 -4.073 1.00 33.00 254 VAL A C 1
ATOM 1952 O O . VAL A 1 254 ? 33.453 -13.641 -5.195 1.00 33.00 254 VAL A O 1
ATOM 1955 N N . PRO A 1 255 ? 33.846 -12.268 -3.456 1.00 33.62 255 PRO A N 1
ATOM 1956 C CA . PRO A 1 255 ? 35.131 -11.846 -3.976 1.00 33.62 255 PRO A CA 1
ATOM 1957 C C . PRO A 1 255 ? 36.104 -13.008 -3.776 1.00 33.62 255 PRO A C 1
ATOM 1959 O O . PRO A 1 255 ? 36.362 -13.434 -2.649 1.00 33.62 255 PRO A O 1
ATOM 1962 N N . THR A 1 256 ? 36.582 -13.574 -4.881 1.00 36.66 256 THR A N 1
ATOM 1963 C CA . THR A 1 256 ? 37.678 -14.545 -4.872 1.00 36.66 256 THR A CA 1
ATOM 1964 C C . THR A 1 256 ? 38.923 -13.864 -4.280 1.00 36.66 256 THR A C 1
ATOM 1966 O O . THR A 1 256 ? 39.158 -12.703 -4.628 1.00 36.66 256 THR A O 1
ATOM 1969 N N . PRO A 1 257 ? 39.666 -14.532 -3.376 1.00 52.44 257 PRO A N 1
ATOM 1970 C CA . PRO A 1 257 ? 40.826 -13.963 -2.682 1.00 52.44 257 PRO A CA 1
ATOM 1971 C C . PRO A 1 257 ? 41.963 -13.529 -3.611 1.00 52.44 257 PRO A C 1
ATOM 1973 O O . PRO A 1 257 ? 42.104 -14.127 -4.704 1.00 52.44 257 PRO A O 1
#

Sequence (257 aa):
SAMPGIVITTLERDGNRINLAGLRDPLAEDPEQILVEEGIPSNQITAHWSPYYSLDLPFIRQRATAMLNPPPTATLHFQEEHLAVTGTASHAWAIEAKKTARLIPGIQDYRDDDLRTVSIEQLIEQINLVSFLFDSGSSTLSEQAQGKLGPLRTLLEDLQILAQSSRQHIVVEAIGGADETGPETMNLLLATARAHTVIAALGGPSFGSHLTFTTGIETMSTVSRGRAQTPDKRKLLRRTSFFTSIKDKMPQVVPTP

pLDDT: mean 83.88, std 16.06, range [32.12, 97.19]